Protein AF-A0A1H7Y8V3-F1 (afdb_monomer_lite)

Sequence (305 aa):
MTVMQPPGRGGRRERGMRDKQERIFRAAADSFAERGFERVTTQEIAERADVATGTVFRYAASKAELLLMVYNEELRAALELGEQRARSRQGVVSAVVSMVLPMVEQAERHAENAAVYQRELLFGAPDDKYRAAGLALVARLEQLITERLVAEAARRGLPADRDHALLAAGSVFAATHLVLARAYTGAHQGRDPVADLSAQVRQIVSGYLAVAGARRPGGSSPESQMSPRGRGDRLEAGNADLVIEAVPEVLTVKRGDLREARPAGAAAGDLRDRLVDSPAQRHEGLHPTAPPLPGAAHPEPGMTS

Organism: NCBI:txid46177

Radius of gyration: 31.53 Å; chains: 1; bounding box: 120×74×73 Å

pLDDT: mean 75.87, std 27.26, range [26.81, 98.69]

Structure (mmCIF, N/CA/C/O backbone):
data_AF-A0A1H7Y8V3-F1
#
_entry.id   AF-A0A1H7Y8V3-F1
#
loop_
_atom_site.group_PDB
_atom_site.id
_atom_site.type_symbol
_atom_site.label_atom_id
_atom_site.label_alt_id
_atom_site.label_comp_id
_atom_site.label_asym_id
_atom_site.label_entity_id
_atom_site.label_seq_id
_atom_site.pdbx_PDB_ins_code
_atom_site.Cartn_x
_atom_site.Cartn_y
_atom_site.Cartn_z
_atom_site.occupancy
_atom_site.B_iso_or_equiv
_atom_site.auth_seq_id
_atom_site.auth_comp_id
_atom_site.auth_asym_id
_atom_site.auth_atom_id
_atom_site.pdbx_PDB_model_num
ATOM 1 N N . MET A 1 1 ? 15.590 -39.614 39.084 1.00 39.81 1 MET A N 1
ATOM 2 C CA . MET A 1 1 ? 14.332 -38.845 39.191 1.00 39.81 1 MET A CA 1
ATOM 3 C C . MET A 1 1 ? 14.491 -37.558 38.398 1.00 39.81 1 MET A C 1
ATOM 5 O O . MET A 1 1 ? 15.181 -36.656 38.852 1.00 39.81 1 MET A O 1
ATOM 9 N N . THR A 1 2 ? 13.938 -37.504 37.187 1.00 40.47 2 THR A N 1
ATOM 10 C CA . THR A 1 2 ? 13.952 -36.299 36.344 1.00 40.47 2 THR A CA 1
ATOM 11 C C . THR A 1 2 ? 12.871 -35.352 36.847 1.00 40.47 2 THR A C 1
ATOM 13 O O . THR A 1 2 ? 11.690 -35.687 36.812 1.00 40.47 2 THR A O 1
ATOM 16 N N . VAL A 1 3 ? 13.274 -34.192 37.362 1.00 44.50 3 VAL A N 1
ATOM 17 C CA . VAL A 1 3 ? 12.351 -33.143 37.805 1.00 44.50 3 VAL A CA 1
ATOM 18 C C . VAL A 1 3 ? 11.671 -32.552 36.570 1.00 44.50 3 VAL A C 1
ATOM 20 O O . VAL A 1 3 ? 12.292 -31.849 35.777 1.00 44.50 3 VAL A O 1
ATOM 23 N N . MET A 1 4 ? 10.388 -32.864 36.398 1.00 49.53 4 MET A N 1
ATOM 24 C CA . MET A 1 4 ? 9.524 -32.273 35.382 1.00 49.53 4 MET A CA 1
ATOM 25 C C . MET A 1 4 ? 9.194 -30.841 35.828 1.00 49.53 4 MET A C 1
ATOM 27 O O . MET A 1 4 ? 8.425 -30.640 36.768 1.00 49.53 4 MET A O 1
ATOM 31 N N . GLN A 1 5 ? 9.829 -29.837 35.214 1.00 49.06 5 GLN A N 1
ATOM 32 C CA . GLN A 1 5 ? 9.480 -28.437 35.462 1.00 49.06 5 GLN A CA 1
ATOM 33 C C . GLN A 1 5 ? 8.013 -28.183 35.063 1.00 49.06 5 GLN A C 1
ATOM 35 O O . GLN A 1 5 ? 7.597 -28.600 33.979 1.00 49.06 5 GLN A O 1
ATOM 40 N N . PRO A 1 6 ? 7.216 -27.482 35.890 1.00 51.41 6 PRO A N 1
ATOM 41 C CA . PRO A 1 6 ? 5.855 -27.118 35.523 1.00 51.41 6 PRO A CA 1
ATOM 42 C C . PRO A 1 6 ? 5.872 -26.096 34.371 1.00 51.41 6 PRO A C 1
ATOM 44 O O . PRO A 1 6 ? 6.759 -25.238 34.331 1.00 51.41 6 PRO A O 1
ATOM 47 N N . PRO A 1 7 ? 4.893 -26.128 33.446 1.00 52.69 7 PRO A N 1
ATOM 48 C CA . PRO A 1 7 ? 4.832 -25.184 32.336 1.00 52.69 7 PRO A CA 1
ATOM 49 C C . PRO A 1 7 ? 4.752 -23.750 32.876 1.00 52.69 7 PRO A C 1
ATOM 51 O O . PRO A 1 7 ? 3.798 -23.364 33.558 1.00 52.69 7 PRO A O 1
ATOM 54 N N . GLY A 1 8 ? 5.800 -22.972 32.597 1.00 53.62 8 GLY A N 1
ATOM 55 C CA . GLY A 1 8 ? 6.025 -21.652 33.172 1.00 53.62 8 GLY A CA 1
ATOM 56 C C . GLY A 1 8 ? 4.882 -20.667 32.913 1.00 53.62 8 GLY A C 1
ATOM 57 O O . GLY A 1 8 ? 4.257 -20.641 31.851 1.00 53.62 8 GLY A O 1
ATOM 58 N N . ARG A 1 9 ? 4.645 -19.787 33.893 1.00 58.72 9 ARG A N 1
ATOM 59 C CA . ARG A 1 9 ? 3.658 -18.690 33.856 1.00 58.72 9 ARG A CA 1
ATOM 60 C C . ARG A 1 9 ? 3.793 -17.772 32.621 1.00 58.72 9 ARG A C 1
ATOM 62 O O . ARG A 1 9 ? 2.812 -17.121 32.266 1.00 58.72 9 ARG A O 1
ATOM 69 N N . GLY A 1 10 ? 4.957 -17.757 31.960 1.00 59.97 10 GLY A N 1
ATOM 70 C CA . GLY A 1 10 ? 5.212 -17.043 30.700 1.00 59.97 10 GLY A CA 1
ATOM 71 C C . GLY A 1 10 ? 4.318 -17.513 29.552 1.00 59.97 10 GLY A C 1
ATOM 72 O O . GLY A 1 10 ? 3.597 -16.705 28.975 1.00 59.97 10 GLY A O 1
ATOM 73 N N . GLY A 1 11 ? 4.204 -18.827 29.329 1.00 76.62 11 GLY A N 1
ATOM 74 C CA . GLY A 1 11 ? 3.420 -19.357 28.209 1.00 76.62 11 GLY A CA 1
ATOM 75 C C . GLY A 1 11 ? 1.917 -19.071 28.312 1.00 76.62 11 GLY A C 1
ATOM 76 O O . GLY A 1 11 ? 1.259 -18.851 27.300 1.00 76.62 11 GLY A O 1
ATOM 77 N N . ARG A 1 12 ? 1.339 -19.032 29.524 1.00 75.50 12 ARG A N 1
ATOM 78 C CA . ARG A 1 12 ? -0.088 -18.691 29.706 1.00 75.50 12 ARG A CA 1
ATOM 79 C C . ARG A 1 12 ? -0.350 -17.198 29.479 1.00 75.50 12 ARG A C 1
ATOM 81 O O . ARG A 1 12 ? -1.369 -16.852 28.887 1.00 75.50 12 ARG A O 1
ATOM 88 N N . ARG A 1 13 ? 0.559 -16.329 29.935 1.00 72.81 13 ARG A N 1
ATOM 89 C CA . ARG A 1 13 ? 0.460 -14.874 29.736 1.00 72.81 13 ARG A CA 1
ATOM 90 C C . ARG A 1 13 ? 0.643 -14.495 28.269 1.00 72.81 13 ARG A C 1
ATOM 92 O O . ARG A 1 13 ? -0.168 -13.740 27.753 1.00 72.81 13 ARG A O 1
ATOM 99 N N . GLU A 1 14 ? 1.632 -15.072 27.593 1.00 76.75 14 GLU A N 1
ATOM 100 C CA . GLU A 1 14 ? 1.877 -14.856 26.162 1.00 76.75 14 GLU A CA 1
ATOM 101 C C . GLU A 1 14 ? 0.703 -15.329 25.300 1.00 76.75 14 GLU A C 1
ATOM 103 O O . GLU A 1 14 ? 0.244 -14.587 24.435 1.00 76.75 14 GLU A O 1
ATOM 108 N N . ARG A 1 15 ? 0.148 -16.519 25.579 1.00 78.69 15 ARG A N 1
ATOM 109 C CA . ARG A 1 15 ? -1.063 -17.000 24.892 1.00 78.69 15 ARG A CA 1
ATOM 110 C C . ARG A 1 15 ? -2.249 -16.061 25.101 1.00 78.69 15 ARG A C 1
ATOM 112 O O . ARG A 1 15 ? -2.899 -15.701 24.130 1.00 78.69 15 ARG A O 1
ATOM 119 N N . GLY A 1 16 ? -2.489 -15.611 26.334 1.00 78.44 16 GLY A N 1
ATOM 120 C CA . GLY A 1 16 ? -3.563 -14.656 26.625 1.00 78.44 16 GLY A CA 1
ATOM 121 C C . GLY A 1 16 ? -3.347 -13.269 26.004 1.00 78.44 16 GLY A C 1
ATOM 122 O O . GLY A 1 16 ? -4.313 -12.585 25.683 1.00 78.44 16 GLY A O 1
ATOM 123 N N . MET A 1 17 ? -2.096 -12.836 25.819 1.00 79.06 17 MET A N 1
ATOM 124 C CA . MET A 1 17 ? -1.784 -11.594 25.105 1.00 79.06 17 MET A CA 1
ATOM 125 C C . MET A 1 17 ? -2.035 -11.714 23.602 1.00 79.06 17 MET A C 1
ATOM 127 O O . MET A 1 17 ? -2.593 -10.778 23.031 1.00 79.06 17 MET A O 1
ATOM 131 N N . ARG A 1 18 ? -1.649 -12.844 22.993 1.00 84.75 18 ARG A N 1
ATOM 132 C CA . ARG A 1 18 ? -1.884 -13.139 21.571 1.00 84.75 18 ARG A CA 1
ATOM 133 C C . ARG A 1 18 ? -3.369 -13.271 21.257 1.00 84.75 18 ARG A C 1
ATOM 135 O O . ARG A 1 18 ? -3.830 -12.676 20.296 1.00 84.75 18 ARG A O 1
ATOM 142 N N . ASP A 1 19 ? -4.116 -13.969 22.107 1.00 91.94 19 ASP A N 1
ATOM 143 C CA . ASP A 1 19 ? -5.568 -14.114 21.966 1.00 91.94 19 ASP A CA 1
ATOM 144 C C . ASP A 1 19 ? -6.277 -12.749 21.975 1.00 91.94 19 ASP A C 1
ATOM 146 O O . ASP A 1 19 ? -7.023 -12.415 21.061 1.00 91.94 19 ASP A O 1
ATOM 150 N N . LYS A 1 20 ? -5.949 -11.880 22.941 1.00 92.44 20 LYS A N 1
ATOM 151 C CA . LYS A 1 20 ? -6.499 -10.514 22.981 1.00 92.44 20 LYS A CA 1
ATOM 152 C C . LYS A 1 20 ? -6.118 -9.687 21.757 1.00 92.44 20 LYS A C 1
ATOM 154 O O . LYS A 1 20 ? -6.960 -8.949 21.258 1.00 92.44 20 LYS A O 1
ATOM 159 N N . GLN A 1 21 ? -4.872 -9.792 21.297 1.00 94.00 21 GLN A N 1
ATOM 160 C CA . GLN A 1 21 ? -4.418 -9.091 20.098 1.00 94.00 21 GLN A CA 1
ATOM 161 C C . GLN A 1 21 ? -5.226 -9.521 18.870 1.00 94.00 21 GLN A C 1
ATOM 163 O O . GLN A 1 21 ? -5.695 -8.663 18.133 1.00 94.00 21 GLN A O 1
ATOM 168 N N . GLU A 1 22 ? -5.440 -10.826 18.699 1.00 95.94 22 GLU A N 1
ATOM 169 C CA . GLU A 1 22 ? -6.231 -11.397 17.607 1.00 95.94 22 GLU A CA 1
ATOM 170 C C . GLU A 1 22 ? -7.692 -10.927 17.656 1.00 95.94 22 GLU A C 1
ATOM 172 O O . GLU A 1 22 ? -8.243 -10.504 16.641 1.00 95.94 22 GLU A O 1
ATOM 177 N N . ARG A 1 23 ? -8.327 -10.935 18.838 1.00 97.62 23 ARG A N 1
ATOM 178 C CA . ARG A 1 23 ? -9.708 -10.440 18.989 1.00 97.62 23 ARG A CA 1
ATOM 179 C C . ARG A 1 23 ? -9.826 -8.953 18.652 1.00 97.62 23 ARG A C 1
ATOM 181 O O . ARG A 1 23 ? -10.762 -8.568 17.959 1.00 97.62 23 ARG A O 1
ATOM 188 N N . ILE A 1 24 ? -8.879 -8.127 19.110 1.00 98.31 24 ILE A N 1
ATOM 189 C CA . ILE A 1 24 ? -8.843 -6.689 18.790 1.00 98.31 24 ILE A CA 1
ATOM 190 C C . ILE A 1 24 ? -8.624 -6.479 17.291 1.00 98.31 24 ILE A C 1
ATOM 192 O O . ILE A 1 24 ? -9.309 -5.654 16.695 1.00 98.31 24 ILE A O 1
ATOM 196 N N . PHE A 1 25 ? -7.710 -7.238 16.681 1.00 98.25 25 PHE A N 1
ATOM 197 C CA . PHE A 1 25 ? -7.458 -7.193 15.245 1.00 98.25 25 PHE A CA 1
ATOM 198 C C . PHE A 1 25 ? -8.728 -7.491 14.445 1.00 98.25 25 PHE A C 1
ATOM 200 O O . PHE A 1 25 ? -9.124 -6.674 13.621 1.00 98.25 25 PHE A O 1
ATOM 207 N N . ARG A 1 26 ? -9.409 -8.608 14.734 1.00 98.31 26 ARG A N 1
ATOM 208 C CA . ARG A 1 26 ? -10.645 -8.994 14.034 1.00 98.31 26 ARG A CA 1
ATOM 209 C C . ARG A 1 26 ? -11.756 -7.967 14.226 1.00 98.31 26 ARG A C 1
ATOM 211 O O . ARG A 1 26 ? -12.370 -7.547 13.257 1.00 98.31 26 ARG A O 1
ATOM 218 N N . ALA A 1 27 ? -11.969 -7.506 15.459 1.00 98.50 27 ALA A N 1
ATOM 219 C CA . ALA A 1 27 ? -12.981 -6.494 15.746 1.00 98.50 27 ALA A CA 1
ATOM 220 C C . ALA A 1 27 ? -12.719 -5.174 15.005 1.00 98.50 27 ALA A C 1
ATOM 222 O O . ALA A 1 27 ? -13.663 -4.555 14.512 1.00 98.50 27 ALA A O 1
ATOM 223 N N . ALA A 1 28 ? -11.455 -4.744 14.921 1.00 98.44 28 ALA A N 1
ATOM 224 C CA . ALA A 1 28 ? -11.060 -3.563 14.164 1.00 98.44 28 ALA A CA 1
ATOM 225 C C . ALA A 1 28 ? -11.252 -3.775 12.656 1.00 98.44 28 ALA A C 1
ATOM 227 O O . ALA A 1 28 ? -11.864 -2.927 12.011 1.00 98.44 28 ALA A O 1
ATOM 228 N N . ALA A 1 29 ? -10.790 -4.909 12.120 1.00 98.00 29 ALA A N 1
ATOM 229 C CA . ALA A 1 29 ? -10.904 -5.251 10.705 1.00 98.00 29 ALA A CA 1
ATOM 230 C C . ALA A 1 29 ? -12.361 -5.253 10.239 1.00 98.00 29 ALA A C 1
ATOM 232 O O . ALA A 1 29 ? -12.708 -4.520 9.314 1.00 98.00 29 ALA A O 1
ATOM 233 N N . ASP A 1 30 ? -13.228 -5.977 10.948 1.00 98.00 30 ASP A N 1
ATOM 234 C CA . ASP A 1 30 ? -14.653 -6.015 10.636 1.00 98.00 30 ASP A CA 1
ATOM 235 C C . ASP A 1 30 ? -15.281 -4.618 10.725 1.00 98.00 30 ASP A C 1
ATOM 237 O O . ASP A 1 30 ? -16.011 -4.195 9.833 1.00 98.00 30 ASP A O 1
ATOM 241 N N . SER A 1 31 ? -14.977 -3.868 11.791 1.00 98.25 31 SER A N 1
ATOM 242 C CA . SER A 1 31 ? -15.571 -2.545 12.000 1.00 98.25 31 SER A CA 1
ATOM 243 C C . SER A 1 31 ? -15.191 -1.571 10.884 1.00 98.25 31 SER A C 1
ATOM 245 O O . SER A 1 31 ? -16.060 -0.853 10.388 1.00 98.25 31 SER A O 1
ATOM 247 N N . PHE A 1 32 ? -13.919 -1.547 10.475 1.00 98.12 32 PHE A N 1
ATOM 248 C CA . PHE A 1 32 ? -13.454 -0.684 9.389 1.00 98.12 32 PHE A CA 1
ATOM 249 C C . PHE A 1 32 ? -13.989 -1.123 8.026 1.00 98.12 32 PHE A C 1
ATOM 251 O O . PHE A 1 32 ? -14.335 -0.257 7.221 1.00 98.12 32 PHE A O 1
ATOM 258 N N . ALA A 1 33 ? -14.099 -2.427 7.769 1.00 95.94 33 ALA A N 1
ATOM 259 C CA . ALA A 1 33 ? -14.667 -2.944 6.528 1.00 95.94 33 ALA A CA 1
ATOM 260 C C . ALA A 1 33 ? -16.170 -2.632 6.405 1.00 95.94 33 ALA A C 1
ATOM 262 O O . ALA A 1 33 ? -16.633 -2.229 5.339 1.00 95.94 33 ALA A O 1
ATOM 263 N N . GLU A 1 34 ? -16.929 -2.771 7.498 1.00 95.94 34 GLU A N 1
ATOM 264 C CA . GLU A 1 34 ? -18.379 -2.543 7.530 1.00 95.94 34 GLU A CA 1
ATOM 265 C C . GLU A 1 34 ? -18.744 -1.051 7.523 1.00 95.94 34 GLU A C 1
ATOM 267 O O . GLU A 1 34 ? -19.715 -0.638 6.885 1.00 95.94 34 GLU A O 1
ATOM 272 N N . ARG A 1 35 ? -18.008 -0.227 8.282 1.00 96.19 35 ARG A N 1
ATOM 273 C CA . ARG A 1 35 ? -18.434 1.142 8.613 1.00 96.19 35 ARG A CA 1
ATOM 274 C C . ARG A 1 35 ? -17.447 2.234 8.209 1.00 96.19 35 ARG A C 1
ATOM 276 O O . ARG A 1 35 ? -17.822 3.395 8.329 1.00 96.19 35 ARG A O 1
ATOM 283 N N . GLY A 1 36 ? -16.267 1.906 7.690 1.00 95.50 36 GLY A N 1
ATOM 284 C CA . GLY A 1 36 ? -15.242 2.899 7.362 1.00 95.50 36 GLY A CA 1
ATOM 285 C C . GLY A 1 36 ? -14.579 3.508 8.602 1.00 95.50 36 GLY A C 1
ATOM 286 O O . GLY A 1 36 ? -15.044 3.351 9.733 1.00 95.50 36 GLY A O 1
ATOM 287 N N . PHE A 1 37 ? -13.458 4.190 8.399 1.00 97.31 37 PHE A N 1
ATOM 288 C CA . PHE A 1 37 ? -12.651 4.769 9.465 1.00 97.31 37 PHE A CA 1
ATOM 289 C C . PHE A 1 37 ? -13.405 5.813 10.291 1.00 97.31 37 PHE A C 1
ATOM 291 O O . PHE A 1 37 ? -13.338 5.773 11.520 1.00 97.31 37 PHE A O 1
ATOM 298 N N . GLU A 1 38 ? -14.126 6.737 9.658 1.00 96.50 38 GLU A N 1
ATOM 299 C CA . GLU A 1 38 ? -14.751 7.890 10.312 1.00 96.50 38 GLU A CA 1
ATOM 300 C C . GLU A 1 38 ? -15.813 7.472 11.332 1.00 96.50 38 GLU A C 1
ATOM 302 O O . GLU A 1 38 ? -15.832 7.979 12.455 1.00 96.50 38 GLU A O 1
ATOM 307 N N . ARG A 1 39 ? -16.651 6.488 10.983 1.00 97.25 39 ARG A N 1
ATOM 308 C CA . ARG A 1 39 ? -17.805 6.076 11.802 1.00 97.25 39 ARG A CA 1
ATOM 309 C C . ARG A 1 39 ? -17.465 5.107 12.933 1.00 97.25 39 ARG A C 1
ATOM 311 O O . ARG A 1 39 ? -18.335 4.818 13.747 1.00 97.25 39 ARG A O 1
ATOM 318 N N . VAL A 1 40 ? -16.242 4.586 12.978 1.00 97.31 40 VAL A N 1
ATOM 319 C CA . VAL A 1 40 ? -15.809 3.620 13.994 1.00 97.31 40 VAL A CA 1
ATOM 320 C C . VAL A 1 40 ? -15.117 4.334 15.151 1.00 97.31 40 VAL A C 1
ATOM 322 O O . VAL A 1 40 ? -14.325 5.260 14.949 1.00 97.31 40 VAL A O 1
ATOM 325 N N . THR A 1 41 ? -15.368 3.877 16.379 1.00 97.50 41 THR A N 1
ATOM 326 C CA . THR A 1 41 ? -14.655 4.337 17.581 1.00 97.50 41 THR A CA 1
ATOM 327 C C . THR A 1 41 ? -13.816 3.224 18.216 1.00 97.50 41 THR A C 1
ATOM 329 O O . THR A 1 41 ? -14.091 2.035 18.059 1.00 97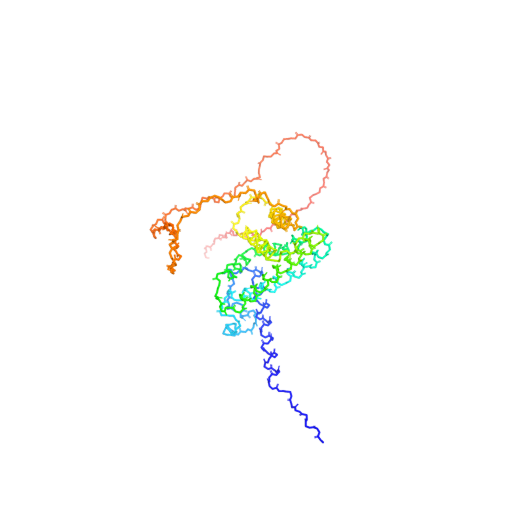.50 41 THR A O 1
ATOM 332 N N . THR A 1 42 ? -12.785 3.594 18.982 1.00 97.44 42 THR A N 1
ATOM 333 C CA . THR A 1 42 ? -11.971 2.620 19.734 1.00 97.44 42 THR A CA 1
ATOM 334 C C . T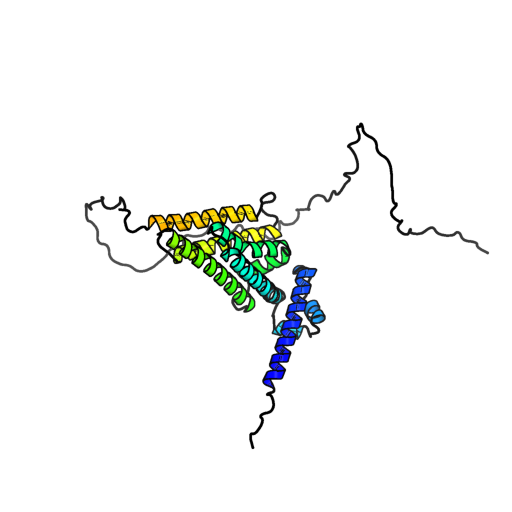HR A 1 42 ? -12.767 1.914 20.834 1.00 97.44 42 THR A C 1
ATOM 336 O O . THR A 1 42 ? -12.442 0.780 21.179 1.00 97.44 42 THR A O 1
ATOM 339 N N . GLN A 1 43 ? -13.814 2.556 21.363 1.00 97.50 43 GLN A N 1
ATOM 340 C CA . GLN A 1 43 ? -14.725 1.959 22.337 1.00 97.50 43 GLN A CA 1
ATOM 341 C C . GLN A 1 43 ? -15.555 0.834 21.711 1.00 97.50 43 GLN A C 1
ATOM 343 O O . GLN A 1 43 ? -15.565 -0.267 22.249 1.00 97.50 43 GLN A O 1
ATOM 348 N N . GLU A 1 44 ? -16.177 1.068 20.554 1.00 97.44 44 GLU A N 1
ATOM 349 C CA . GLU A 1 44 ? -16.944 0.030 19.848 1.00 97.44 44 GLU A CA 1
ATOM 350 C C . GLU A 1 44 ? -16.062 -1.167 19.467 1.00 97.44 44 GLU A C 1
ATOM 352 O O . GLU A 1 44 ? -16.485 -2.316 19.579 1.00 97.44 44 GLU A O 1
ATOM 357 N N . ILE A 1 45 ? -14.813 -0.914 19.053 1.00 98.19 45 ILE A N 1
ATOM 358 C CA . ILE A 1 45 ? -13.842 -1.985 18.785 1.00 98.19 45 ILE A CA 1
ATOM 359 C C . ILE A 1 45 ? -13.553 -2.777 20.066 1.00 98.19 45 ILE A C 1
ATOM 361 O O . ILE A 1 45 ? -13.485 -4.003 20.019 1.00 98.19 45 ILE A O 1
ATOM 365 N N . ALA A 1 46 ? -13.385 -2.103 21.208 1.00 97.94 46 ALA A N 1
ATOM 366 C CA . ALA A 1 46 ? -13.150 -2.760 22.491 1.00 97.94 46 ALA A CA 1
ATOM 367 C C . ALA A 1 46 ? -14.336 -3.645 22.904 1.00 97.94 46 ALA A C 1
ATOM 369 O O . ALA A 1 46 ? -14.132 -4.801 23.273 1.00 97.94 46 ALA A O 1
ATOM 370 N N . GLU A 1 47 ? -15.557 -3.121 22.775 1.00 98.06 47 GLU A N 1
ATOM 371 C CA . GLU A 1 47 ? -16.807 -3.835 23.047 1.00 98.06 47 GLU A CA 1
ATOM 372 C C . GLU A 1 47 ? -16.948 -5.065 22.141 1.00 98.06 47 GLU A C 1
ATOM 374 O O . GLU A 1 47 ? -17.137 -6.175 22.638 1.00 98.06 47 GLU A O 1
ATOM 379 N N . ARG A 1 48 ? -16.749 -4.911 20.824 1.00 98.12 48 ARG A N 1
ATOM 380 C CA . ARG A 1 48 ? -16.797 -6.023 19.856 1.00 98.12 48 ARG A CA 1
ATOM 381 C C . ARG A 1 48 ? -15.699 -7.063 20.097 1.00 98.12 48 ARG A C 1
ATOM 383 O O . ARG A 1 48 ? -15.919 -8.251 19.884 1.00 98.12 48 ARG A O 1
ATOM 390 N N . ALA A 1 49 ? -14.526 -6.635 20.558 1.00 97.81 49 ALA A N 1
ATOM 391 C CA . ALA A 1 49 ? -13.423 -7.517 20.931 1.00 97.81 49 ALA A CA 1
ATOM 392 C C . ALA A 1 49 ? -13.563 -8.117 22.340 1.00 97.81 49 ALA A C 1
ATOM 394 O O . ALA A 1 49 ? -12.651 -8.837 22.758 1.00 97.81 49 ALA A O 1
ATOM 395 N N . ASP A 1 50 ? -14.636 -7.813 23.082 1.00 97.25 50 ASP A N 1
ATOM 396 C CA . ASP A 1 50 ? -14.870 -8.258 24.463 1.00 97.25 50 ASP A CA 1
ATOM 397 C C . ASP A 1 50 ? -13.699 -7.900 25.412 1.00 97.25 50 ASP A C 1
ATOM 399 O O . ASP A 1 50 ? -13.226 -8.692 26.232 1.00 97.25 50 ASP A O 1
ATOM 403 N N . VAL A 1 51 ? -13.125 -6.704 25.255 1.00 97.06 51 VAL A N 1
ATOM 404 C CA . VAL A 1 51 ? -12.044 -6.185 26.110 1.00 97.06 51 VAL A CA 1
ATOM 405 C C . VAL A 1 51 ? -12.398 -4.815 26.677 1.00 97.06 51 VAL A C 1
ATOM 407 O O . VAL A 1 51 ? -13.144 -4.045 26.088 1.00 97.06 51 VAL A O 1
ATOM 410 N N . ALA A 1 52 ? -11.782 -4.448 27.800 1.00 96.69 52 ALA A N 1
ATOM 411 C CA . ALA A 1 52 ? -11.834 -3.065 28.269 1.00 96.69 52 ALA A CA 1
ATOM 412 C C . ALA A 1 52 ? -11.137 -2.122 27.269 1.00 96.69 52 ALA A C 1
ATOM 414 O O . ALA A 1 52 ? -10.072 -2.464 26.750 1.00 96.69 52 ALA A O 1
ATOM 415 N N . THR A 1 53 ? -11.636 -0.898 27.085 1.00 94.75 53 THR A N 1
ATOM 416 C CA . THR A 1 53 ? -11.036 0.104 26.179 1.00 94.75 53 THR A CA 1
ATOM 417 C C . THR A 1 53 ? -9.559 0.375 26.488 1.00 94.75 53 THR A C 1
ATOM 419 O O . THR A 1 53 ? -8.728 0.419 25.585 1.00 94.75 53 THR A O 1
ATOM 422 N N . GLY A 1 54 ? -9.179 0.428 27.772 1.00 95.12 54 GLY A N 1
ATOM 423 C CA . GLY A 1 54 ? -7.772 0.548 28.188 1.00 95.12 54 GLY A CA 1
ATOM 424 C C . GLY A 1 54 ? -6.879 -0.616 27.731 1.00 95.12 54 GLY A C 1
ATOM 425 O O . GLY A 1 54 ? -5.672 -0.456 27.577 1.00 95.12 54 GLY A O 1
ATOM 426 N N . THR A 1 55 ? -7.458 -1.793 27.470 1.00 95.06 55 THR A N 1
ATOM 427 C CA . THR A 1 55 ? -6.727 -2.918 26.875 1.00 95.06 55 THR A CA 1
ATOM 428 C C . THR A 1 55 ? -6.406 -2.660 25.409 1.00 95.06 55 THR A C 1
ATOM 430 O O . THR A 1 55 ? -5.304 -3.014 25.004 1.00 95.06 55 THR A O 1
ATOM 433 N N . VAL A 1 56 ? -7.298 -2.025 24.641 1.00 96.44 56 VAL A N 1
ATOM 434 C CA . VAL A 1 56 ? -7.042 -1.648 23.237 1.00 96.44 56 VAL A CA 1
ATOM 435 C C . VAL A 1 56 ? -5.866 -0.679 23.147 1.00 96.44 56 VAL A C 1
ATOM 437 O O . VAL A 1 56 ? -4.935 -0.930 22.385 1.00 96.44 56 VAL A O 1
ATOM 440 N N . PHE A 1 57 ? -5.838 0.333 24.022 1.00 95.38 57 PHE A N 1
ATOM 441 C CA . PHE A 1 57 ? -4.758 1.326 24.081 1.00 95.38 57 PHE A CA 1
ATOM 442 C C . PHE A 1 57 ? -3.371 0.748 24.404 1.00 95.38 57 PHE A C 1
ATOM 444 O O . PHE A 1 57 ? -2.358 1.382 24.128 1.00 95.38 57 PHE A O 1
ATOM 451 N N . ARG A 1 58 ? -3.292 -0.477 24.941 1.00 93.25 58 ARG A N 1
ATOM 452 C CA . ARG A 1 58 ? -2.014 -1.189 25.113 1.00 93.25 58 ARG A CA 1
ATOM 453 C C . ARG A 1 58 ? -1.452 -1.726 23.790 1.00 93.25 58 ARG A C 1
ATOM 455 O O . ARG A 1 58 ? -0.253 -1.976 23.698 1.00 93.25 58 ARG A O 1
ATOM 462 N N . TYR A 1 59 ? -2.306 -1.971 22.798 1.00 93.62 59 TYR A N 1
ATOM 463 C CA . TYR A 1 59 ? -1.898 -2.502 21.496 1.00 93.62 59 TYR A CA 1
ATOM 464 C C . TYR A 1 59 ? -1.709 -1.396 20.465 1.00 93.62 59 TYR A C 1
ATOM 466 O O . TYR A 1 59 ? -0.714 -1.448 19.744 1.00 93.62 59 TYR A O 1
ATOM 474 N N . ALA A 1 60 ? -2.616 -0.419 20.451 1.00 94.25 60 ALA A N 1
ATOM 475 C CA . ALA A 1 60 ? -2.623 0.721 19.546 1.00 94.25 60 ALA A CA 1
ATOM 476 C C . ALA A 1 60 ? -3.070 1.976 20.307 1.00 94.25 60 ALA A C 1
ATOM 478 O O . ALA A 1 60 ? -4.159 1.986 20.883 1.00 94.25 60 ALA A O 1
ATOM 479 N N . ALA A 1 61 ? -2.253 3.028 20.319 1.00 93.56 61 ALA A N 1
ATOM 480 C CA . ALA A 1 61 ? -2.535 4.250 21.072 1.00 93.56 61 ALA A CA 1
ATOM 481 C C . ALA A 1 61 ? -3.639 5.108 20.431 1.00 93.56 61 ALA A C 1
ATOM 483 O O . ALA A 1 61 ? -4.208 5.985 21.082 1.00 93.56 61 ALA A O 1
ATOM 484 N N . SER A 1 62 ? -3.984 4.842 19.169 1.00 95.25 62 SER A N 1
ATOM 485 C CA . SER A 1 62 ? -4.987 5.594 18.421 1.00 95.25 62 SER A CA 1
ATOM 486 C C . SER A 1 62 ? -5.829 4.703 17.501 1.00 95.25 62 SER A C 1
ATOM 488 O O . SER A 1 62 ? -5.472 3.568 17.180 1.00 95.25 62 SER A O 1
ATOM 490 N N . LYS A 1 63 ? -6.960 5.244 17.024 1.00 96.94 63 LYS A N 1
ATOM 491 C CA . LYS A 1 63 ? -7.761 4.615 15.959 1.00 96.94 63 LYS A CA 1
ATOM 492 C C . LYS A 1 63 ? -6.952 4.455 14.663 1.00 96.94 63 LYS A C 1
ATOM 494 O O . LYS A 1 63 ? -7.124 3.464 13.962 1.00 96.94 63 LYS A O 1
ATOM 499 N N . ALA A 1 64 ? -6.061 5.406 14.370 1.00 97.31 64 ALA A N 1
ATOM 500 C CA . ALA A 1 64 ? -5.157 5.360 13.222 1.00 97.31 64 ALA A CA 1
ATOM 501 C C . ALA A 1 64 ? -4.163 4.192 13.317 1.00 97.31 64 ALA A C 1
ATOM 503 O O . ALA A 1 64 ? -3.988 3.465 12.345 1.00 97.31 64 ALA A O 1
ATOM 504 N N . GLU A 1 65 ? -3.599 3.933 14.498 1.00 97.50 65 GLU A N 1
ATOM 505 C CA . GLU A 1 65 ? -2.737 2.767 14.731 1.00 97.50 65 GLU A CA 1
ATOM 506 C C . GLU A 1 65 ? -3.484 1.437 14.562 1.00 97.50 65 GLU A C 1
ATOM 508 O O . GLU A 1 65 ? -2.933 0.486 14.009 1.00 97.50 65 GLU A O 1
ATOM 513 N N . LEU A 1 66 ? -4.753 1.360 14.989 1.00 98.00 66 LEU A N 1
ATOM 514 C CA . LEU A 1 66 ? -5.596 0.186 14.721 1.00 98.00 66 LEU A CA 1
ATOM 515 C C . LEU A 1 66 ? -5.826 -0.009 13.223 1.00 98.00 66 LEU A C 1
ATOM 517 O O . LEU A 1 66 ? -5.780 -1.142 12.748 1.00 98.00 66 LEU A O 1
ATOM 521 N N . LEU A 1 67 ? -6.052 1.079 12.482 1.00 98.12 67 LEU A N 1
ATOM 522 C CA . LEU A 1 67 ? -6.195 1.011 11.033 1.00 98.12 67 LEU A CA 1
ATOM 523 C C . LEU A 1 67 ? -4.896 0.526 10.382 1.00 98.12 67 LEU A C 1
ATOM 525 O O . LEU A 1 67 ? -4.947 -0.414 9.600 1.00 98.12 67 LEU A O 1
ATOM 529 N N . LEU A 1 68 ? -3.738 1.09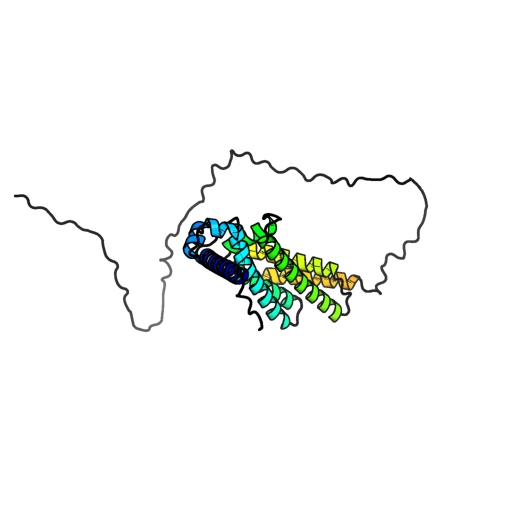8 10.733 1.00 98.38 68 LEU A N 1
ATOM 530 C CA . LEU A 1 68 ? -2.434 0.653 10.227 1.00 98.38 68 LEU A CA 1
ATOM 531 C C . LEU A 1 68 ? -2.197 -0.833 10.525 1.00 98.38 68 LEU A C 1
ATOM 533 O O . LEU A 1 68 ? -1.764 -1.573 9.646 1.00 98.38 68 LEU A O 1
ATOM 537 N N . MET A 1 69 ? -2.514 -1.284 11.743 1.00 97.69 69 MET A N 1
ATOM 538 C CA . MET A 1 69 ? -2.406 -2.691 12.131 1.00 97.69 69 MET A CA 1
ATOM 539 C C . MET A 1 69 ? -3.208 -3.610 11.200 1.00 97.69 69 MET A C 1
ATOM 541 O O . MET A 1 69 ? -2.674 -4.626 10.762 1.00 97.69 69 MET A O 1
ATOM 545 N N . VAL A 1 70 ? -4.458 -3.256 10.894 1.00 97.56 70 VAL A N 1
ATOM 546 C CA . VAL A 1 70 ? -5.341 -4.034 10.010 1.00 97.56 70 VAL A CA 1
ATOM 547 C C . VAL A 1 70 ? -4.879 -3.957 8.555 1.00 97.56 70 VAL A C 1
ATOM 549 O O . VAL A 1 70 ? -4.610 -4.983 7.933 1.00 97.56 70 VAL A O 1
ATOM 552 N N . TYR A 1 71 ? -4.721 -2.746 8.022 1.00 96.75 71 TYR A N 1
ATOM 553 C CA . TYR A 1 71 ? -4.400 -2.528 6.612 1.00 96.75 71 TYR A CA 1
ATOM 554 C C . TYR A 1 71 ? -3.020 -3.068 6.224 1.00 96.75 71 TYR A C 1
ATOM 556 O O . TYR A 1 71 ? -2.796 -3.409 5.067 1.00 96.75 71 TYR A O 1
ATOM 564 N N . ASN A 1 72 ? -2.080 -3.180 7.169 1.00 98.00 72 ASN A N 1
ATOM 565 C CA . ASN A 1 72 ? -0.794 -3.824 6.909 1.00 98.00 72 ASN A CA 1
ATOM 566 C C . ASN A 1 72 ? -0.941 -5.312 6.555 1.00 98.00 72 ASN A C 1
ATOM 568 O O . ASN A 1 72 ? -0.167 -5.810 5.738 1.00 98.00 72 ASN A O 1
ATOM 572 N N . GLU A 1 73 ? -1.909 -6.025 7.138 1.00 97.12 73 GLU A N 1
ATOM 573 C CA . GLU A 1 73 ? -2.188 -7.415 6.753 1.00 97.12 73 GLU A CA 1
ATOM 574 C C . GLU A 1 73 ? -2.789 -7.483 5.345 1.00 97.12 73 GLU A C 1
ATOM 576 O O . GLU A 1 73 ? -2.368 -8.304 4.529 1.00 97.12 73 GLU A O 1
ATOM 581 N N . GLU A 1 74 ? -3.699 -6.565 5.016 1.00 95.00 74 GLU A N 1
ATOM 582 C CA . GLU A 1 74 ? -4.277 -6.462 3.672 1.00 95.00 74 GLU A CA 1
ATOM 583 C C . GLU A 1 74 ? -3.217 -6.117 2.618 1.00 95.00 74 GLU A C 1
ATOM 585 O O . GLU A 1 74 ? -3.154 -6.748 1.560 1.00 95.00 74 GLU A O 1
ATOM 590 N N . LEU A 1 75 ? -2.333 -5.164 2.923 1.00 95.44 75 LEU A N 1
ATOM 591 C CA . LEU A 1 75 ? -1.218 -4.783 2.062 1.00 95.44 75 LEU A CA 1
ATOM 592 C C . LEU A 1 75 ? -0.241 -5.947 1.867 1.00 95.44 75 LEU A C 1
ATOM 594 O O . LEU A 1 75 ? 0.222 -6.180 0.749 1.00 95.44 75 LEU A O 1
ATOM 598 N N . ARG A 1 76 ? 0.057 -6.707 2.928 1.00 97.75 76 ARG A N 1
ATOM 599 C CA . ARG A 1 76 ? 0.904 -7.901 2.834 1.00 97.75 76 ARG A CA 1
ATOM 600 C C . ARG A 1 76 ? 0.289 -8.939 1.898 1.00 97.75 76 ARG A C 1
ATOM 602 O O . ARG A 1 76 ? 0.980 -9.408 0.994 1.00 97.75 76 ARG A O 1
ATOM 609 N N . ALA A 1 77 ? -0.999 -9.236 2.059 1.00 97.31 77 ALA A N 1
ATOM 610 C CA . ALA A 1 77 ? -1.714 -10.168 1.191 1.00 97.31 77 ALA A CA 1
ATOM 611 C C . ALA A 1 77 ? -1.756 -9.682 -0.270 1.00 97.31 77 ALA A C 1
ATOM 613 O O . ALA A 1 77 ? -1.539 -10.466 -1.197 1.00 97.31 77 ALA A O 1
ATOM 614 N N . ALA A 1 78 ? -1.981 -8.382 -0.492 1.00 96.56 78 ALA A N 1
ATOM 615 C CA . ALA A 1 78 ? -1.962 -7.774 -1.820 1.00 96.56 78 ALA A CA 1
ATOM 616 C C . ALA A 1 78 ? -0.583 -7.899 -2.491 1.00 96.56 78 ALA A C 1
ATOM 618 O O . ALA A 1 78 ? -0.500 -8.275 -3.662 1.00 96.56 78 ALA A O 1
ATOM 619 N N . LEU A 1 79 ? 0.495 -7.647 -1.744 1.00 97.44 79 LEU A N 1
ATOM 620 C CA . LEU A 1 79 ? 1.869 -7.778 -2.224 1.00 97.44 79 LEU A CA 1
ATOM 621 C C . LEU A 1 79 ? 2.196 -9.236 -2.578 1.00 97.44 79 LEU A C 1
ATOM 623 O O . LEU A 1 79 ? 2.716 -9.500 -3.660 1.00 97.44 79 LEU A O 1
ATOM 627 N N . GLU A 1 80 ? 1.848 -10.194 -1.716 1.00 97.94 80 GLU A N 1
ATOM 628 C CA . GLU A 1 80 ? 2.057 -11.625 -1.976 1.00 97.94 80 GLU A CA 1
ATOM 629 C C . GLU A 1 80 ? 1.301 -12.104 -3.219 1.00 97.94 80 GLU A C 1
ATOM 631 O O . GLU A 1 80 ? 1.869 -12.801 -4.066 1.00 97.94 80 GLU A O 1
ATOM 636 N N . LEU A 1 81 ? 0.039 -11.696 -3.371 1.00 98.00 81 LEU A N 1
ATOM 637 C CA . LEU A 1 81 ? -0.756 -11.996 -4.558 1.00 98.00 81 LEU A CA 1
ATOM 638 C C . LEU A 1 81 ? -0.137 -11.375 -5.817 1.00 98.00 81 LEU A C 1
ATOM 640 O O . LEU A 1 81 ? -0.064 -12.028 -6.861 1.00 98.00 81 LEU A O 1
ATOM 644 N N . GLY A 1 82 ? 0.325 -10.128 -5.729 1.00 97.88 82 GLY A N 1
ATOM 645 C CA . GLY A 1 82 ? 0.960 -9.423 -6.837 1.00 97.88 82 GLY A CA 1
ATOM 646 C C . GLY A 1 82 ? 2.264 -10.086 -7.275 1.00 97.88 82 GLY A C 1
ATOM 647 O O . GLY A 1 82 ? 2.484 -10.308 -8.468 1.00 97.88 82 GLY A O 1
ATOM 648 N N . GLU A 1 83 ? 3.093 -10.488 -6.312 1.00 97.31 83 GLU A N 1
ATOM 649 C CA . GLU A 1 83 ? 4.321 -11.244 -6.547 1.00 97.31 83 GLU A CA 1
ATOM 650 C C . GLU A 1 83 ? 4.023 -12.569 -7.266 1.00 97.31 83 GLU A C 1
ATOM 652 O O . GLU A 1 83 ? 4.635 -12.879 -8.292 1.00 97.31 83 GLU A O 1
ATOM 657 N N . GLN A 1 84 ? 3.033 -13.328 -6.786 1.00 97.69 84 GLN A N 1
ATOM 658 C CA . GLN A 1 84 ? 2.603 -14.577 -7.418 1.00 97.69 84 GLN A CA 1
ATOM 659 C C . GLN A 1 84 ? 2.120 -14.356 -8.858 1.00 97.69 84 GLN A C 1
ATOM 661 O O . GLN A 1 84 ? 2.581 -15.045 -9.773 1.00 97.69 84 GLN A O 1
ATOM 666 N N . ARG A 1 85 ? 1.244 -13.365 -9.087 1.00 97.06 85 ARG A N 1
ATOM 667 C CA . ARG A 1 85 ? 0.740 -13.012 -10.426 1.00 97.06 85 ARG A CA 1
ATOM 668 C C . ARG A 1 85 ? 1.893 -12.638 -11.363 1.00 97.06 85 ARG A C 1
ATOM 670 O O . ARG A 1 85 ? 1.923 -13.090 -12.510 1.00 97.06 85 ARG A O 1
ATOM 677 N N . ALA A 1 86 ? 2.864 -11.866 -10.879 1.00 97.38 86 ALA A N 1
ATOM 678 C CA . ALA A 1 86 ? 3.986 -11.375 -11.670 1.00 97.38 86 ALA A CA 1
ATOM 679 C C . ALA A 1 86 ? 4.941 -12.478 -12.159 1.00 97.38 86 ALA A C 1
ATOM 681 O O . ALA A 1 86 ? 5.472 -12.355 -13.265 1.00 97.38 86 ALA A O 1
ATOM 682 N N . ARG A 1 87 ? 5.122 -13.575 -11.405 1.00 94.19 87 ARG A N 1
ATOM 683 C CA . ARG A 1 87 ? 5.995 -14.707 -11.798 1.00 94.19 87 ARG A CA 1
ATOM 684 C C . ARG A 1 87 ? 5.607 -15.329 -13.141 1.00 94.19 87 ARG A C 1
ATOM 686 O O . ARG A 1 87 ? 6.475 -15.758 -13.893 1.00 94.19 87 ARG A O 1
ATOM 693 N N . SER A 1 88 ? 4.314 -15.340 -13.461 1.00 92.12 88 SER A N 1
ATOM 694 C CA . SER A 1 88 ? 3.787 -15.900 -14.715 1.00 92.12 88 SER A CA 1
ATOM 695 C C . SER A 1 88 ? 3.914 -14.964 -15.928 1.00 92.12 88 SER A C 1
ATOM 697 O O . SER A 1 88 ? 3.634 -15.360 -17.060 1.00 92.12 88 SER A O 1
ATOM 699 N N . ARG A 1 89 ? 4.317 -13.703 -15.724 1.00 95.69 89 ARG A N 1
ATOM 700 C CA . ARG A 1 89 ? 4.329 -12.680 -16.777 1.00 95.69 89 ARG A CA 1
ATOM 701 C C . ARG A 1 89 ? 5.670 -12.639 -17.498 1.00 95.69 89 ARG A C 1
ATOM 703 O O . ARG A 1 89 ? 6.695 -12.352 -16.888 1.00 95.69 89 ARG A O 1
ATOM 710 N N . GLN A 1 90 ? 5.659 -12.814 -18.819 1.00 89.25 90 GLN A N 1
ATOM 711 C CA . GLN A 1 90 ? 6.875 -12.713 -19.638 1.00 89.25 90 GLN A CA 1
ATOM 712 C C . GLN A 1 90 ? 7.373 -11.264 -19.789 1.00 89.25 90 GLN A C 1
ATOM 714 O O . GLN A 1 90 ? 8.573 -11.015 -19.738 1.00 89.25 90 GLN A O 1
ATOM 719 N N . GLY A 1 91 ? 6.466 -10.294 -19.943 1.00 95.62 91 GLY A N 1
ATOM 720 C CA . GLY A 1 91 ? 6.826 -8.885 -20.115 1.00 95.62 91 GLY A CA 1
ATOM 721 C C . GLY A 1 91 ? 7.083 -8.170 -18.788 1.00 95.62 91 GLY A C 1
ATOM 722 O O . GLY A 1 91 ? 6.255 -8.243 -17.877 1.00 95.62 91 GLY A O 1
ATOM 723 N N . VAL A 1 92 ? 8.180 -7.411 -18.701 1.00 97.62 92 VAL A N 1
ATOM 724 C CA . VAL A 1 92 ? 8.538 -6.622 -17.505 1.00 97.62 92 VAL A CA 1
ATOM 725 C C . VAL A 1 92 ? 7.431 -5.648 -17.087 1.00 97.62 92 VAL A C 1
ATOM 727 O O . VAL A 1 92 ? 7.056 -5.629 -15.922 1.00 97.62 92 VAL A O 1
ATOM 730 N N . VAL A 1 93 ? 6.823 -4.925 -18.036 1.00 98.25 93 VAL A N 1
ATOM 731 C CA . VAL A 1 93 ? 5.732 -3.975 -17.753 1.00 98.25 93 VAL A CA 1
ATOM 732 C C . VAL A 1 93 ? 4.532 -4.711 -17.164 1.00 98.25 93 VAL A C 1
ATOM 734 O O . VAL A 1 93 ? 4.052 -4.347 -16.099 1.00 98.25 93 VAL A O 1
ATOM 737 N N . SER A 1 94 ? 4.086 -5.798 -17.804 1.00 97.94 94 SER A N 1
ATOM 738 C CA . SER A 1 94 ? 2.968 -6.601 -17.293 1.00 97.94 94 SER A CA 1
ATOM 739 C C . SER A 1 94 ? 3.261 -7.243 -15.936 1.00 97.94 94 SER A C 1
ATOM 741 O O . SER A 1 94 ? 2.342 -7.414 -15.140 1.00 97.94 94 SER A O 1
ATOM 743 N N . ALA A 1 95 ? 4.522 -7.595 -15.665 1.00 98.38 95 ALA A N 1
ATOM 744 C CA . ALA A 1 95 ? 4.938 -8.132 -14.376 1.00 98.38 95 ALA A CA 1
ATOM 745 C C . ALA A 1 95 ? 4.835 -7.062 -13.285 1.00 98.38 95 ALA A C 1
ATOM 747 O O . ALA A 1 95 ? 4.170 -7.301 -12.286 1.00 98.38 95 ALA A O 1
ATOM 748 N N . VAL A 1 96 ? 5.405 -5.872 -13.509 1.00 98.56 96 VAL A N 1
ATOM 749 C CA . VAL A 1 96 ? 5.355 -4.755 -12.552 1.00 98.56 96 VAL A CA 1
ATOM 750 C C . VAL A 1 96 ? 3.916 -4.295 -12.310 1.00 98.56 96 VAL A C 1
ATOM 752 O O . VAL A 1 96 ? 3.514 -4.165 -11.160 1.00 98.56 96 VAL A O 1
ATOM 755 N N . VAL A 1 97 ? 3.098 -4.148 -13.361 1.00 98.38 97 VAL A N 1
ATOM 756 C CA . VAL A 1 97 ? 1.661 -3.847 -13.204 1.00 98.38 97 VAL A CA 1
ATOM 757 C C . VAL A 1 97 ? 0.966 -4.927 -12.369 1.00 98.38 97 VAL A C 1
ATOM 759 O O . VAL A 1 97 ? 0.205 -4.602 -11.465 1.00 98.38 97 VAL A O 1
ATOM 762 N N . SER A 1 98 ? 1.266 -6.210 -12.604 1.00 98.19 98 SER A N 1
ATOM 763 C CA . SER A 1 98 ? 0.679 -7.307 -11.818 1.00 98.19 98 SER A CA 1
ATOM 764 C C . SER A 1 98 ? 1.085 -7.278 -10.338 1.00 98.19 98 SER A C 1
ATOM 766 O O . SER A 1 98 ? 0.315 -7.774 -9.522 1.00 98.19 98 SER A O 1
ATOM 768 N N . MET A 1 99 ? 2.249 -6.709 -9.990 1.00 98.38 99 MET A N 1
ATOM 769 C CA . MET A 1 99 ? 2.695 -6.563 -8.596 1.00 98.38 99 MET A CA 1
ATOM 770 C C . MET A 1 99 ? 1.872 -5.526 -7.828 1.00 98.38 99 MET A C 1
ATOM 772 O O . MET A 1 99 ? 1.566 -5.744 -6.662 1.00 98.38 99 MET A O 1
ATOM 776 N N . VAL A 1 100 ? 1.504 -4.417 -8.476 1.00 97.50 100 VAL A N 1
ATOM 777 C CA . VAL A 1 100 ? 0.826 -3.283 -7.821 1.00 97.50 100 VAL A CA 1
ATOM 778 C C . VAL A 1 100 ? -0.697 -3.327 -7.941 1.00 97.50 100 VAL A C 1
ATOM 780 O O . VAL A 1 100 ? -1.396 -2.752 -7.111 1.00 97.50 100 VAL A O 1
ATOM 783 N N . LEU A 1 101 ? -1.234 -4.028 -8.944 1.00 96.31 101 LEU A N 1
ATOM 784 C CA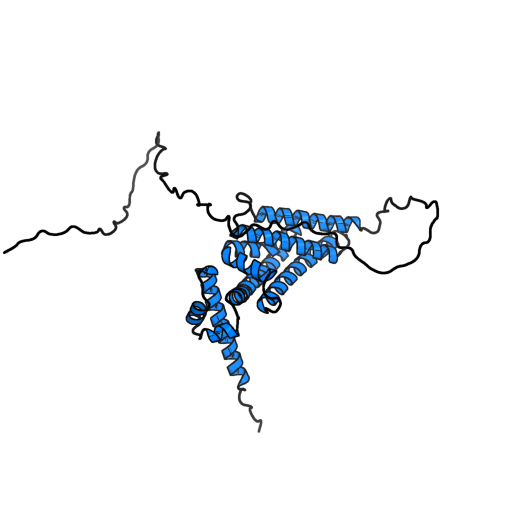 . LEU A 1 101 ? -2.671 -4.055 -9.223 1.00 96.31 101 LEU A CA 1
ATOM 785 C C . LEU A 1 101 ? -3.536 -4.533 -8.040 1.00 96.31 101 LEU A C 1
ATOM 787 O O . LEU A 1 101 ? -4.554 -3.893 -7.789 1.00 96.31 101 LEU A O 1
ATOM 791 N N . PRO A 1 102 ? -3.153 -5.564 -7.255 1.00 96.81 102 PRO A N 1
ATOM 792 C CA . PRO A 1 102 ? -3.933 -5.952 -6.081 1.00 96.81 102 PRO A CA 1
ATOM 793 C C . PRO A 1 102 ? -4.108 -4.820 -5.059 1.00 96.81 102 PRO A C 1
ATOM 795 O O . PRO A 1 102 ? -5.131 -4.765 -4.391 1.00 96.81 102 PRO A O 1
ATOM 798 N N . MET A 1 103 ? -3.148 -3.894 -4.945 1.00 94.88 103 MET A N 1
ATOM 799 C CA . MET A 1 103 ? -3.267 -2.743 -4.039 1.00 94.88 103 MET A CA 1
ATOM 800 C C . MET A 1 103 ? -4.335 -1.760 -4.529 1.00 94.88 103 MET A C 1
ATOM 802 O O . MET A 1 103 ? -5.083 -1.217 -3.720 1.00 94.88 103 MET A O 1
ATOM 806 N N . VAL A 1 104 ? -4.439 -1.578 -5.851 1.00 93.31 104 VAL A N 1
ATOM 807 C CA . VAL A 1 104 ? -5.486 -0.766 -6.492 1.00 93.31 104 VAL A CA 1
ATOM 808 C C . VAL A 1 104 ? -6.857 -1.404 -6.290 1.00 93.31 104 VAL A C 1
ATOM 810 O O . VAL A 1 104 ? -7.759 -0.745 -5.785 1.00 93.31 104 VAL A O 1
ATOM 813 N N . GLU A 1 105 ? -6.979 -2.704 -6.572 1.00 92.19 105 GLU A N 1
ATOM 814 C CA . GLU A 1 105 ? -8.217 -3.473 -6.373 1.00 92.19 105 GLU A CA 1
ATOM 815 C C . GLU A 1 105 ? -8.715 -3.405 -4.915 1.00 92.19 105 GLU A C 1
ATOM 817 O O . GLU A 1 105 ? -9.918 -3.322 -4.672 1.00 92.19 105 GLU A O 1
ATOM 822 N N . GLN A 1 106 ? -7.808 -3.451 -3.929 1.00 89.56 106 GLN A N 1
ATOM 823 C CA . GLN A 1 106 ? -8.174 -3.329 -2.512 1.00 89.56 106 GLN A CA 1
ATOM 824 C C . GLN A 1 106 ? -8.590 -1.902 -2.140 1.00 89.56 106 GLN A C 1
ATOM 826 O O . GLN A 1 106 ? -9.602 -1.717 -1.464 1.00 89.56 106 GLN A O 1
ATOM 831 N N . ALA A 1 107 ? -7.855 -0.885 -2.599 1.00 89.00 107 ALA A N 1
ATOM 832 C CA . ALA A 1 107 ? -8.191 0.505 -2.303 1.00 89.00 107 ALA A CA 1
ATOM 833 C C . ALA A 1 107 ? -9.544 0.925 -2.887 1.00 89.00 107 ALA A C 1
ATOM 835 O O . ALA A 1 107 ? -10.261 1.688 -2.250 1.00 89.00 107 ALA A O 1
ATOM 836 N N . GLU A 1 108 ? -9.934 0.398 -4.049 1.00 89.06 108 GLU A N 1
ATOM 837 C CA . GLU A 1 108 ? -11.253 0.662 -4.636 1.00 89.06 108 GLU A CA 1
ATOM 838 C C . GLU A 1 108 ? -12.409 0.142 -3.768 1.00 89.06 108 GLU A C 1
ATOM 840 O O . GLU A 1 108 ? -13.459 0.780 -3.704 1.00 89.06 108 GLU A O 1
ATOM 845 N N . ARG A 1 109 ? -12.227 -0.979 -3.053 1.00 90.19 109 ARG A N 1
ATOM 846 C CA . ARG A 1 109 ? -13.268 -1.536 -2.166 1.00 90.19 109 ARG A CA 1
ATOM 847 C C . ARG A 1 109 ? -13.500 -0.681 -0.925 1.00 90.19 109 ARG A C 1
ATOM 849 O O . ARG A 1 109 ? -14.633 -0.570 -0.463 1.00 90.19 109 ARG A O 1
ATOM 856 N N . HIS A 1 110 ? -12.437 -0.080 -0.396 1.00 90.25 110 HIS A N 1
ATOM 857 C CA . HIS A 1 110 ? -12.463 0.686 0.849 1.00 90.25 110 HIS A CA 1
ATOM 858 C C . HIS A 1 110 ? -11.690 2.007 0.708 1.00 90.25 110 HIS A C 1
ATOM 860 O O . HIS A 1 110 ? -10.733 2.262 1.439 1.00 90.25 110 HIS A O 1
ATOM 866 N N . ALA A 1 111 ? -12.117 2.864 -0.227 1.00 92.75 111 ALA A N 1
ATOM 867 C CA . ALA A 1 111 ? -11.402 4.092 -0.597 1.00 92.75 111 ALA A CA 1
ATOM 868 C C . ALA A 1 111 ? -11.120 5.034 0.588 1.00 92.75 111 ALA A C 1
ATOM 870 O O . ALA A 1 111 ? -10.037 5.609 0.680 1.00 92.75 111 ALA A O 1
ATOM 871 N N . GLU A 1 112 ? -12.070 5.155 1.519 1.00 94.44 112 GLU A N 1
ATOM 872 C CA . GLU A 1 112 ? -11.904 5.923 2.759 1.00 94.44 112 GLU A CA 1
ATOM 873 C C . GLU A 1 112 ? -10.749 5.376 3.614 1.00 94.44 112 GLU A C 1
ATOM 875 O O . GLU A 1 112 ? -9.827 6.112 3.966 1.00 94.44 112 GLU A O 1
ATOM 880 N N . ASN A 1 113 ? -10.755 4.071 3.896 1.00 95.56 113 ASN A N 1
ATOM 881 C CA . ASN A 1 113 ? -9.722 3.429 4.707 1.00 95.56 113 ASN A CA 1
ATOM 882 C C . ASN A 1 113 ? -8.353 3.502 4.020 1.00 95.56 113 ASN A C 1
ATOM 884 O O . ASN A 1 113 ? -7.355 3.795 4.675 1.00 95.56 113 ASN A O 1
ATOM 888 N N . ALA A 1 114 ? -8.310 3.306 2.699 1.00 94.88 114 ALA A N 1
ATOM 889 C CA . ALA A 1 114 ? -7.088 3.415 1.912 1.00 94.88 114 ALA A CA 1
ATOM 890 C C . ALA A 1 114 ? -6.476 4.821 1.997 1.00 94.88 114 ALA A C 1
ATOM 892 O O . ALA A 1 114 ? -5.271 4.950 2.214 1.00 94.88 114 ALA A O 1
ATOM 893 N N . ALA A 1 115 ? -7.293 5.872 1.886 1.00 94.56 115 ALA A N 1
ATOM 894 C CA . ALA A 1 115 ? -6.826 7.252 1.978 1.00 94.56 115 ALA A CA 1
ATOM 895 C C . ALA A 1 115 ? -6.284 7.591 3.374 1.00 94.56 115 ALA A C 1
ATOM 897 O O . ALA A 1 115 ? -5.225 8.213 3.499 1.00 94.56 115 ALA A O 1
ATOM 898 N N . VAL A 1 116 ? -6.966 7.149 4.436 1.00 95.94 116 VAL A N 1
ATOM 899 C CA . VAL A 1 116 ? -6.480 7.343 5.810 1.00 95.94 116 VAL A CA 1
ATOM 900 C C . VAL A 1 116 ? -5.186 6.563 6.036 1.00 95.94 116 VAL A C 1
ATOM 902 O O . VAL A 1 116 ? -4.225 7.133 6.550 1.00 95.94 116 VAL A O 1
ATOM 905 N N . TYR A 1 117 ? -5.117 5.304 5.594 1.00 96.56 117 TYR A N 1
ATOM 906 C CA . TYR A 1 117 ? -3.902 4.496 5.669 1.00 96.56 117 TYR A CA 1
ATOM 907 C C . TYR A 1 117 ? -2.726 5.182 4.965 1.00 96.56 117 TYR A C 1
ATOM 909 O O . TYR A 1 117 ? -1.652 5.301 5.545 1.00 96.56 117 TYR A O 1
ATOM 917 N N . GLN A 1 118 ? -2.929 5.699 3.750 1.00 95.50 118 GLN A N 1
ATOM 918 C CA . GLN A 1 118 ? -1.909 6.443 3.007 1.00 95.50 118 GLN A CA 1
ATOM 919 C C . GLN A 1 118 ? -1.431 7.692 3.752 1.00 95.50 118 GLN A C 1
ATOM 921 O O . GLN A 1 118 ? -0.224 7.937 3.825 1.00 95.50 118 GLN A O 1
ATOM 926 N N . ARG A 1 119 ? -2.360 8.471 4.319 1.00 95.31 119 ARG A N 1
ATOM 927 C CA . ARG A 1 119 ? -2.033 9.667 5.103 1.00 95.31 119 ARG A CA 1
ATOM 928 C C . ARG A 1 119 ? -1.171 9.314 6.312 1.00 95.31 119 ARG A C 1
ATOM 930 O O . ARG A 1 119 ? -0.160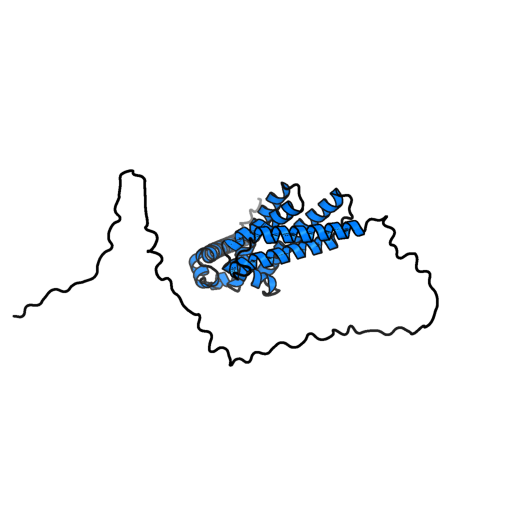 9.970 6.537 1.00 95.31 119 ARG A O 1
ATOM 937 N N . GLU A 1 120 ? -1.551 8.286 7.064 1.00 96.81 120 GLU A N 1
ATOM 938 C CA . GLU A 1 120 ? -0.813 7.846 8.254 1.00 96.81 120 GLU A CA 1
ATOM 939 C C . GLU A 1 120 ? 0.529 7.198 7.891 1.00 96.81 120 GLU A C 1
ATOM 941 O O . GLU A 1 120 ? 1.541 7.441 8.544 1.00 96.81 120 GLU A O 1
ATOM 946 N N . LEU A 1 121 ? 0.594 6.446 6.792 1.00 95.44 121 LEU A N 1
ATOM 947 C CA . LEU A 1 121 ? 1.842 5.865 6.308 1.00 95.44 121 LEU A CA 1
ATOM 948 C C . LEU A 1 121 ? 2.870 6.953 5.958 1.00 95.44 121 LEU A C 1
ATOM 950 O O . LEU A 1 121 ? 4.033 6.858 6.352 1.00 95.44 121 LEU A O 1
ATOM 954 N N . LEU A 1 122 ? 2.444 8.012 5.263 1.00 93.00 122 LEU A N 1
ATOM 955 C CA . LEU A 1 122 ? 3.326 9.103 4.842 1.00 93.00 122 LEU A CA 1
ATOM 956 C C . LEU A 1 122 ? 3.647 10.081 5.980 1.00 93.00 122 LEU A C 1
ATOM 958 O O . LEU A 1 122 ? 4.818 10.390 6.201 1.00 93.00 122 LEU A O 1
ATOM 962 N N . PHE A 1 123 ? 2.631 10.528 6.718 1.00 94.75 123 PHE A N 1
ATOM 963 C CA . PHE A 1 123 ? 2.717 11.671 7.636 1.00 94.75 123 PHE A CA 1
ATOM 964 C C . PHE A 1 123 ? 2.431 11.328 9.107 1.00 94.75 123 PHE A C 1
ATOM 966 O O . PHE A 1 123 ? 2.368 12.234 9.936 1.00 94.75 123 PHE A O 1
ATOM 973 N N . GLY A 1 124 ? 2.239 10.049 9.439 1.00 93.69 124 GLY A N 1
ATOM 974 C CA . GLY A 1 124 ? 2.031 9.591 10.814 1.00 93.69 124 GLY A CA 1
ATOM 975 C C . GLY A 1 124 ? 3.296 9.647 11.677 1.00 93.69 124 GLY A C 1
ATOM 976 O O . GLY A 1 124 ? 4.391 9.981 11.212 1.00 93.69 124 GLY A O 1
ATOM 977 N N . ALA A 1 125 ? 3.140 9.300 12.957 1.00 91.94 125 ALA A N 1
ATOM 978 C CA . ALA A 1 125 ? 4.203 9.394 13.957 1.00 91.94 125 ALA A CA 1
ATOM 979 C C . ALA A 1 125 ? 5.443 8.546 13.578 1.00 91.94 125 ALA A C 1
ATOM 981 O O . ALA A 1 125 ? 5.299 7.372 13.222 1.00 91.94 125 ALA A O 1
ATOM 982 N N . PRO A 1 126 ? 6.676 9.090 13.645 1.00 90.38 126 PRO A N 1
ATOM 983 C CA . PRO A 1 126 ? 7.886 8.361 13.253 1.00 90.38 126 PRO A CA 1
ATOM 984 C C . PRO A 1 126 ? 8.166 7.083 14.057 1.00 90.38 126 PRO A C 1
ATOM 986 O O . PRO A 1 126 ? 8.778 6.159 13.527 1.00 90.38 126 PRO A O 1
ATOM 989 N N . ASP A 1 127 ? 7.732 7.038 15.313 1.00 91.75 127 ASP A N 1
ATOM 990 C CA . ASP A 1 127 ? 7.948 5.963 16.283 1.00 91.75 127 ASP A CA 1
ATOM 991 C C . ASP A 1 127 ? 6.798 4.940 16.351 1.00 91.75 127 ASP A C 1
ATOM 993 O O . ASP A 1 127 ? 6.878 3.958 17.093 1.00 91.75 127 ASP A O 1
ATOM 997 N N . ASP A 1 128 ? 5.754 5.110 15.534 1.00 95.00 128 ASP A N 1
ATOM 998 C CA . ASP A 1 128 ? 4.670 4.138 15.410 1.00 95.00 128 ASP A CA 1
ATOM 999 C C . ASP A 1 128 ? 5.162 2.842 14.735 1.00 95.00 128 ASP A C 1
ATOM 1001 O O . ASP A 1 128 ? 5.514 2.794 13.550 1.00 95.00 128 ASP A O 1
ATOM 1005 N N . LYS A 1 129 ? 5.134 1.745 15.499 1.00 96.31 129 LYS A N 1
ATOM 1006 C CA . LYS A 1 129 ? 5.535 0.402 15.050 1.00 96.31 129 LYS A CA 1
ATOM 1007 C C . LYS A 1 129 ? 4.716 -0.114 13.859 1.00 96.31 129 LYS A C 1
ATOM 1009 O O . LYS A 1 129 ? 5.252 -0.859 13.038 1.00 96.31 129 LYS A O 1
ATOM 1014 N N . TYR A 1 130 ? 3.432 0.232 13.755 1.00 98.00 130 TYR A N 1
ATOM 1015 C CA . TYR A 1 130 ? 2.573 -0.203 12.656 1.00 98.00 130 TYR A CA 1
ATOM 1016 C C . TYR A 1 130 ? 2.856 0.609 11.400 1.00 98.00 130 TYR A C 1
ATOM 1018 O O . TYR A 1 130 ? 2.903 0.041 10.309 1.00 98.00 130 TYR A O 1
ATOM 1026 N N . ARG A 1 131 ? 3.151 1.903 11.540 1.00 97.69 131 ARG A N 1
ATOM 1027 C CA . ARG A 1 131 ? 3.658 2.705 10.425 1.00 97.69 131 ARG A CA 1
ATOM 1028 C C . ARG A 1 131 ? 4.993 2.163 9.917 1.00 97.69 131 ARG A C 1
ATOM 1030 O O . ARG A 1 131 ? 5.144 1.951 8.715 1.00 97.69 131 ARG A O 1
ATOM 1037 N N . ALA A 1 132 ? 5.934 1.865 10.815 1.00 97.88 132 ALA A N 1
ATOM 1038 C CA . ALA A 1 132 ? 7.217 1.260 10.454 1.00 97.88 132 ALA A CA 1
ATOM 1039 C C . ALA A 1 132 ? 7.039 -0.083 9.719 1.00 97.88 132 ALA A C 1
ATOM 1041 O O . ALA A 1 132 ? 7.697 -0.332 8.708 1.00 97.88 132 ALA A O 1
ATOM 1042 N N . ALA A 1 133 ? 6.105 -0.927 10.172 1.00 98.12 133 ALA A N 1
ATOM 1043 C CA . ALA A 1 133 ? 5.764 -2.176 9.493 1.00 98.12 133 ALA A CA 1
ATOM 1044 C C . ALA A 1 133 ? 5.168 -1.948 8.090 1.00 98.12 133 ALA A C 1
ATOM 1046 O O . ALA A 1 133 ? 5.516 -2.675 7.160 1.00 98.12 133 ALA A O 1
ATOM 1047 N N . GLY A 1 134 ? 4.324 -0.928 7.914 1.00 97.56 134 GLY A N 1
ATOM 1048 C CA . GLY A 1 134 ? 3.794 -0.538 6.605 1.00 97.56 134 GLY A CA 1
ATOM 1049 C C . GLY A 1 134 ? 4.892 -0.061 5.650 1.00 97.56 134 GLY A C 1
ATOM 1050 O O . GLY A 1 134 ? 4.957 -0.503 4.504 1.00 97.56 134 GLY A O 1
ATOM 1051 N N . LEU A 1 135 ? 5.822 0.771 6.129 1.00 97.38 135 LEU A N 1
ATOM 1052 C CA . LEU A 1 135 ? 6.966 1.236 5.333 1.00 97.38 135 LEU A CA 1
ATOM 1053 C C . LEU A 1 135 ? 7.885 0.078 4.917 1.00 97.38 135 LEU A C 1
ATOM 1055 O O . LEU A 1 135 ? 8.400 0.071 3.801 1.00 97.38 135 LEU A O 1
ATOM 1059 N N . ALA A 1 136 ? 8.039 -0.943 5.763 1.00 98.12 136 ALA A N 1
ATOM 1060 C CA . ALA A 1 136 ? 8.772 -2.154 5.400 1.00 98.12 136 ALA A CA 1
ATOM 1061 C C . ALA A 1 136 ? 8.087 -2.948 4.267 1.00 98.12 136 ALA A C 1
ATOM 1063 O O . ALA A 1 136 ? 8.773 -3.536 3.429 1.00 98.12 136 ALA A O 1
ATOM 1064 N N . LEU A 1 137 ? 6.749 -2.947 4.196 1.00 97.94 137 LEU A N 1
ATOM 1065 C CA . LEU A 1 137 ? 6.011 -3.544 3.075 1.00 97.94 137 LEU A CA 1
ATOM 1066 C C . LEU A 1 137 ? 6.225 -2.755 1.775 1.00 97.94 137 LEU A C 1
ATOM 1068 O O . LEU A 1 137 ? 6.410 -3.367 0.723 1.00 97.94 137 LEU A O 1
ATOM 1072 N N . VAL A 1 138 ? 6.269 -1.420 1.848 1.00 96.69 138 VAL A N 1
ATOM 1073 C CA . VAL A 1 138 ? 6.614 -0.565 0.697 1.00 96.69 138 VAL A CA 1
ATOM 1074 C C . VAL A 1 138 ? 8.027 -0.866 0.202 1.00 96.69 138 VAL A C 1
ATOM 1076 O O . VAL A 1 138 ? 8.205 -1.161 -0.978 1.00 96.69 138 VAL A O 1
ATOM 1079 N N . ALA A 1 139 ? 9.012 -0.904 1.102 1.00 97.94 139 ALA A N 1
ATOM 1080 C CA . ALA A 1 139 ? 10.390 -1.242 0.749 1.00 97.94 139 ALA A CA 1
ATOM 1081 C C . ALA A 1 139 ? 10.496 -2.638 0.105 1.00 97.94 139 ALA A C 1
ATOM 1083 O O . ALA A 1 139 ? 11.233 -2.832 -0.863 1.00 97.94 139 ALA A O 1
ATOM 1084 N N . ARG A 1 140 ? 9.713 -3.615 0.590 1.00 98.12 140 ARG A N 1
ATOM 1085 C CA . ARG A 1 140 ? 9.641 -4.954 -0.013 1.00 98.12 140 ARG A CA 1
ATOM 1086 C C . ARG A 1 140 ? 9.094 -4.909 -1.443 1.00 98.12 140 ARG A C 1
ATOM 1088 O O . ARG A 1 140 ? 9.640 -5.580 -2.316 1.00 98.12 140 ARG A O 1
ATOM 1095 N N . LEU A 1 141 ? 8.038 -4.138 -1.697 1.00 98.06 141 LEU A N 1
ATOM 1096 C CA . LEU A 1 141 ? 7.492 -3.959 -3.045 1.00 98.06 141 LEU A CA 1
ATOM 1097 C C . LEU A 1 141 ? 8.523 -3.319 -3.983 1.00 98.06 141 LEU A C 1
ATOM 1099 O O . LEU A 1 141 ? 8.740 -3.815 -5.089 1.00 98.06 141 LEU A O 1
ATOM 1103 N N . GLU A 1 142 ? 9.183 -2.249 -3.540 1.00 98.38 142 GLU A N 1
ATOM 1104 C CA . GLU A 1 142 ? 10.220 -1.572 -4.323 1.00 98.38 142 GLU A CA 1
ATOM 1105 C C . GLU A 1 142 ? 11.382 -2.513 -4.651 1.00 98.38 142 GLU A C 1
ATOM 1107 O O . GLU A 1 142 ? 11.867 -2.532 -5.785 1.00 98.38 142 GLU A O 1
ATOM 1112 N N . GLN A 1 143 ? 11.786 -3.357 -3.698 1.00 98.50 143 GLN A N 1
ATOM 1113 C CA . GLN A 1 143 ? 12.801 -4.379 -3.921 1.00 98.50 143 GLN A CA 1
ATOM 1114 C C . GLN A 1 143 ? 12.365 -5.395 -4.989 1.00 98.50 143 GLN A C 1
ATOM 1116 O O . GLN A 1 143 ? 13.137 -5.668 -5.909 1.00 98.50 143 GLN A O 1
ATOM 1121 N N . LEU A 1 144 ? 11.134 -5.914 -4.922 1.00 98.12 144 LEU A N 1
ATOM 1122 C CA . LEU A 1 144 ? 10.611 -6.860 -5.918 1.00 98.12 144 LEU A CA 1
ATOM 1123 C C . LEU A 1 144 ? 10.587 -6.255 -7.330 1.00 98.12 144 LEU A C 1
ATOM 1125 O O . LEU A 1 144 ? 10.959 -6.915 -8.306 1.00 98.12 144 LEU A O 1
ATOM 1129 N N . ILE A 1 145 ? 10.186 -4.987 -7.450 1.00 98.62 145 ILE A N 1
ATOM 1130 C CA . ILE A 1 145 ? 10.201 -4.264 -8.727 1.00 98.62 145 ILE A CA 1
ATOM 1131 C C . ILE A 1 145 ? 11.647 -4.072 -9.202 1.00 98.62 145 ILE A C 1
ATOM 1133 O O . ILE A 1 145 ? 11.954 -4.378 -10.353 1.00 98.62 145 ILE A O 1
ATOM 1137 N N . THR A 1 146 ? 12.547 -3.638 -8.318 1.00 98.69 146 THR A N 1
ATOM 1138 C CA . THR A 1 146 ? 13.977 -3.442 -8.609 1.00 98.69 146 THR A CA 1
ATOM 1139 C C . THR A 1 146 ? 14.613 -4.717 -9.161 1.00 98.69 146 THR A C 1
ATOM 1141 O O . THR A 1 146 ? 15.240 -4.693 -10.220 1.00 98.69 146 THR A O 1
ATOM 1144 N N . GLU A 1 147 ? 14.411 -5.850 -8.487 1.00 97.62 147 GLU A N 1
ATOM 1145 C CA . GLU A 1 147 ? 14.919 -7.158 -8.911 1.00 97.62 147 GLU A CA 1
ATOM 1146 C C . GLU A 1 147 ? 14.376 -7.550 -10.288 1.00 97.62 147 GLU A C 1
ATOM 1148 O O . GLU A 1 147 ? 15.118 -8.041 -11.145 1.00 97.62 147 GLU A O 1
ATOM 1153 N N . ARG A 1 148 ? 13.094 -7.268 -10.545 1.00 97.75 148 ARG A N 1
ATOM 1154 C CA . ARG A 1 148 ? 12.471 -7.544 -11.839 1.00 97.75 148 ARG A CA 1
ATOM 1155 C C . ARG A 1 148 ? 13.058 -6.694 -12.966 1.00 97.75 148 ARG A C 1
ATOM 1157 O O . ARG A 1 148 ? 13.272 -7.219 -14.060 1.00 97.75 148 ARG A O 1
ATOM 1164 N N . LEU A 1 149 ? 13.317 -5.411 -12.715 1.00 98.12 149 LEU A N 1
ATOM 1165 C CA . LEU A 1 149 ? 13.932 -4.492 -13.678 1.00 98.12 149 LEU A CA 1
ATOM 1166 C C . LEU A 1 149 ? 15.381 -4.882 -13.983 1.00 98.12 149 LEU A C 1
ATOM 1168 O O . LEU A 1 149 ? 15.764 -4.961 -15.149 1.00 98.12 149 LEU A O 1
ATOM 1172 N N . VAL A 1 150 ? 16.160 -5.202 -12.949 1.00 97.50 150 VAL A N 1
ATOM 1173 C CA . VAL A 1 150 ? 17.549 -5.661 -13.086 1.00 97.50 150 VAL A CA 1
ATOM 1174 C C . VAL A 1 150 ? 17.630 -6.954 -13.899 1.00 97.50 150 VAL A C 1
ATOM 1176 O O . VAL A 1 150 ? 18.430 -7.047 -14.833 1.00 97.50 150 VAL A O 1
ATOM 1179 N N . ALA A 1 151 ? 16.773 -7.936 -13.604 1.00 95.88 151 ALA A N 1
ATOM 1180 C CA . ALA A 1 151 ? 16.718 -9.187 -14.359 1.00 95.88 151 ALA A CA 1
ATOM 1181 C C . ALA A 1 151 ? 16.373 -8.949 -15.839 1.00 95.88 151 ALA A C 1
ATOM 1183 O O . ALA A 1 151 ? 16.934 -9.586 -16.731 1.00 95.88 151 ALA A O 1
ATOM 1184 N N . GLU A 1 152 ? 15.474 -8.004 -16.112 1.00 96.56 152 GLU A N 1
ATOM 1185 C CA . GLU A 1 152 ? 15.111 -7.6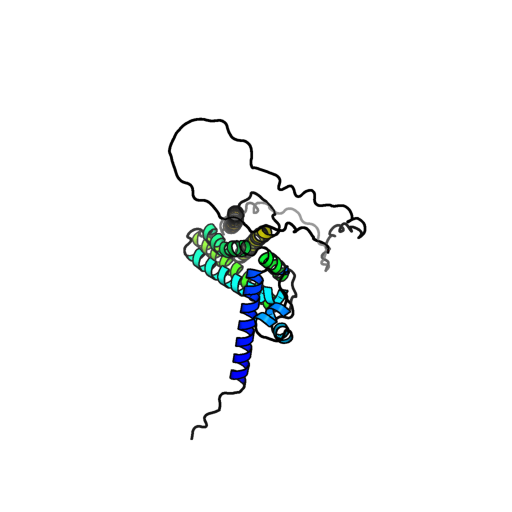15 -17.470 1.00 96.56 152 GLU A CA 1
ATOM 1186 C C . GLU A 1 152 ? 16.265 -6.933 -18.220 1.00 96.56 152 GLU A C 1
ATOM 1188 O O . GLU A 1 152 ? 16.497 -7.245 -19.391 1.00 96.56 152 GLU A O 1
ATOM 1193 N N . ALA A 1 153 ? 17.000 -6.025 -17.571 1.00 96.50 153 ALA A N 1
ATOM 1194 C CA . ALA A 1 153 ? 18.174 -5.383 -18.160 1.00 96.50 153 ALA A CA 1
ATOM 1195 C C . ALA A 1 153 ? 19.250 -6.421 -18.513 1.00 96.50 153 ALA A C 1
ATOM 1197 O O . ALA A 1 153 ? 19.728 -6.453 -19.651 1.00 96.50 153 ALA A O 1
ATOM 1198 N N . ALA A 1 154 ? 19.546 -7.339 -17.586 1.00 95.12 154 ALA A N 1
ATOM 1199 C CA . ALA A 1 154 ? 20.495 -8.428 -17.805 1.00 95.12 154 ALA A CA 1
ATOM 1200 C C . ALA A 1 154 ? 20.082 -9.322 -18.987 1.00 95.12 154 ALA A C 1
ATOM 1202 O O . ALA A 1 154 ? 20.894 -9.600 -19.871 1.00 95.12 154 ALA A O 1
ATOM 1203 N N . ARG A 1 155 ? 18.798 -9.697 -19.074 1.00 94.50 155 ARG A N 1
ATOM 1204 C CA . ARG A 1 155 ? 18.243 -10.486 -20.189 1.00 94.50 155 ARG A CA 1
ATOM 1205 C C . ARG A 1 155 ? 18.410 -9.805 -21.553 1.00 94.50 155 ARG A C 1
ATOM 1207 O O . ARG A 1 155 ? 18.474 -10.485 -22.572 1.00 94.50 155 ARG A O 1
ATOM 1214 N N . ARG A 1 156 ? 18.479 -8.471 -21.586 1.00 94.75 156 ARG A N 1
ATOM 1215 C CA . ARG A 1 156 ? 18.703 -7.663 -22.798 1.00 94.75 156 ARG A CA 1
ATOM 1216 C C . ARG A 1 156 ? 20.183 -7.354 -23.068 1.00 94.75 156 ARG A C 1
ATOM 1218 O O . ARG A 1 156 ? 20.479 -6.622 -24.013 1.00 94.75 156 ARG A O 1
ATOM 1225 N N . GLY A 1 157 ? 21.108 -7.861 -22.249 1.00 95.12 157 GLY A N 1
ATOM 1226 C CA . GLY A 1 157 ? 22.528 -7.511 -22.336 1.00 95.12 157 GLY A CA 1
ATOM 1227 C C . GLY A 1 157 ? 22.773 -6.018 -22.088 1.00 95.12 157 GLY A C 1
ATOM 1228 O O . GLY A 1 157 ? 23.557 -5.384 -22.801 1.00 95.12 157 GLY A O 1
ATOM 1229 N N . LEU A 1 158 ? 22.027 -5.432 -21.149 1.00 94.75 158 LEU A N 1
ATOM 1230 C CA . LEU A 1 158 ? 22.201 -4.062 -20.672 1.00 94.75 158 LEU A CA 1
ATOM 1231 C C . LEU A 1 158 ? 22.839 -4.073 -19.272 1.00 94.75 158 LEU A C 1
ATOM 1233 O O . LEU A 1 158 ? 22.651 -5.041 -18.531 1.00 94.75 158 LEU A O 1
ATOM 1237 N N . PRO A 1 159 ? 23.559 -3.006 -18.881 1.00 92.69 159 PRO A N 1
ATOM 1238 C CA . PRO A 1 159 ? 24.021 -2.819 -17.510 1.00 92.69 159 PRO A CA 1
ATOM 1239 C C . PRO A 1 159 ? 22.878 -2.936 -16.491 1.00 92.69 159 PRO A C 1
ATOM 1241 O O . PRO A 1 159 ? 21.859 -2.254 -16.592 1.00 92.69 159 PRO A O 1
ATOM 1244 N N . ALA A 1 160 ? 23.075 -3.788 -15.488 1.00 89.75 160 ALA A N 1
ATOM 1245 C CA . ALA A 1 160 ? 22.158 -4.013 -14.374 1.00 89.75 160 ALA A CA 1
ATOM 1246 C C . ALA A 1 160 ? 22.320 -2.933 -13.285 1.00 89.75 160 ALA A C 1
ATOM 1248 O O . ALA A 1 160 ? 22.688 -3.229 -12.149 1.00 89.75 160 ALA A O 1
ATOM 1249 N N . ASP A 1 161 ? 22.089 -1.667 -13.642 1.00 92.12 161 ASP A N 1
ATOM 1250 C CA . ASP A 1 161 ? 22.218 -0.534 -12.719 1.00 92.12 161 ASP A CA 1
ATOM 1251 C C . ASP A 1 161 ? 21.112 -0.593 -11.651 1.00 92.12 161 ASP A C 1
ATOM 1253 O O . ASP A 1 161 ? 19.936 -0.333 -11.927 1.00 92.12 161 ASP A O 1
ATOM 1257 N N . ARG A 1 162 ? 21.488 -1.022 -10.442 1.00 95.25 162 ARG A N 1
ATOM 1258 C CA . ARG A 1 162 ? 20.551 -1.265 -9.341 1.00 95.25 162 ARG A CA 1
ATOM 1259 C C . ARG A 1 162 ? 20.002 0.031 -8.753 1.00 95.25 162 ARG A C 1
ATOM 1261 O O . ARG A 1 162 ? 18.829 0.059 -8.394 1.00 95.25 162 ARG A O 1
ATOM 1268 N N . ASP A 1 163 ? 20.801 1.091 -8.707 1.00 95.00 163 ASP A N 1
ATOM 1269 C CA . ASP A 1 163 ? 20.386 2.374 -8.134 1.00 95.00 163 ASP A CA 1
ATOM 1270 C C . ASP A 1 163 ? 19.318 3.033 -9.013 1.00 95.00 163 ASP A C 1
ATOM 1272 O O . ASP A 1 163 ? 18.286 3.489 -8.521 1.00 95.00 163 ASP A O 1
ATOM 1276 N N . HIS A 1 164 ? 19.486 2.984 -10.339 1.00 95.62 164 HIS A N 1
ATOM 1277 C CA . HIS A 1 164 ? 18.458 3.470 -11.266 1.00 95.62 164 HIS A CA 1
ATOM 1278 C C . HIS A 1 164 ? 17.206 2.590 -11.261 1.00 95.62 164 HIS A C 1
ATOM 1280 O O . HIS A 1 164 ? 16.097 3.102 -11.426 1.00 95.62 164 HIS A O 1
ATOM 1286 N N . ALA A 1 165 ? 17.355 1.278 -11.054 1.00 97.75 165 ALA A N 1
ATOM 1287 C CA . ALA A 1 165 ? 16.212 0.385 -10.887 1.00 97.75 165 ALA A CA 1
ATOM 1288 C C . ALA A 1 165 ? 15.433 0.698 -9.598 1.00 97.75 165 ALA A C 1
ATOM 1290 O O . ALA A 1 165 ? 14.203 0.688 -9.626 1.00 97.75 165 ALA A O 1
ATOM 1291 N N . LEU A 1 166 ? 16.126 1.045 -8.508 1.00 97.56 166 LEU A N 1
ATOM 1292 C CA . LEU A 1 166 ? 15.506 1.466 -7.252 1.00 97.56 166 LEU A CA 1
ATOM 1293 C C . LEU A 1 166 ? 14.743 2.789 -7.412 1.00 97.56 166 LEU A C 1
ATOM 1295 O O . LEU A 1 166 ? 13.593 2.886 -6.991 1.00 97.56 166 LEU A O 1
ATOM 1299 N N . LEU A 1 167 ? 15.320 3.781 -8.100 1.00 97.75 167 LEU A N 1
ATOM 1300 C CA . LEU A 1 167 ? 14.624 5.037 -8.422 1.00 97.75 167 LEU A CA 1
ATOM 1301 C C . LEU A 1 167 ? 13.374 4.805 -9.288 1.00 97.75 167 LEU A C 1
ATOM 1303 O O . LEU A 1 167 ? 12.325 5.418 -9.067 1.00 97.75 167 LEU A O 1
ATOM 1307 N N . ALA A 1 168 ? 13.464 3.897 -10.263 1.00 98.25 168 ALA A N 1
ATOM 1308 C CA . ALA A 1 168 ? 12.323 3.500 -11.080 1.00 98.25 168 ALA A CA 1
ATOM 1309 C C . ALA A 1 168 ? 11.241 2.801 -10.240 1.00 98.25 168 ALA A C 1
ATOM 1311 O O . ALA A 1 168 ? 10.058 3.093 -10.410 1.00 98.25 168 ALA A O 1
ATOM 1312 N N . ALA A 1 169 ? 11.626 1.930 -9.305 1.00 98.50 169 ALA A N 1
ATOM 1313 C CA . ALA A 1 169 ? 10.700 1.280 -8.385 1.00 98.50 169 ALA A CA 1
ATOM 1314 C C . ALA A 1 169 ? 9.972 2.294 -7.483 1.00 98.50 169 ALA A C 1
ATOM 1316 O O . ALA A 1 169 ? 8.742 2.261 -7.418 1.00 98.50 169 ALA A O 1
ATOM 1317 N N . GLY A 1 170 ? 10.694 3.255 -6.897 1.00 98.00 170 GLY A N 1
ATOM 1318 C CA . GLY A 1 170 ? 10.089 4.343 -6.119 1.00 98.00 170 GLY A CA 1
ATOM 1319 C C . GLY A 1 170 ? 9.155 5.227 -6.955 1.00 98.00 170 GLY A C 1
ATOM 1320 O O . GLY A 1 170 ? 8.083 5.627 -6.500 1.00 98.00 170 GLY A O 1
ATOM 1321 N N . SER A 1 171 ? 9.485 5.452 -8.230 1.00 98.38 171 SER A N 1
ATOM 1322 C CA . SER A 1 171 ? 8.602 6.164 -9.169 1.00 98.38 171 SER A CA 1
ATOM 1323 C C . SER A 1 171 ? 7.310 5.387 -9.460 1.00 98.38 171 SER A C 1
ATOM 1325 O O . SER A 1 171 ? 6.237 5.983 -9.561 1.00 98.38 171 SER A O 1
ATOM 1327 N N . VAL A 1 172 ? 7.382 4.053 -9.564 1.00 98.44 172 VAL A N 1
ATOM 1328 C CA . VAL A 1 172 ? 6.191 3.194 -9.702 1.00 98.44 172 VAL A CA 1
ATOM 1329 C C . VAL A 1 172 ? 5.340 3.234 -8.435 1.00 98.44 172 VAL A C 1
ATOM 1331 O O . VAL A 1 172 ? 4.113 3.309 -8.537 1.00 98.44 172 VAL A O 1
ATOM 1334 N N . PHE A 1 173 ? 5.958 3.221 -7.252 1.00 95.94 173 PHE A N 1
ATOM 1335 C CA . PHE A 1 173 ? 5.238 3.380 -5.990 1.00 95.94 173 PHE A CA 1
ATOM 1336 C C . PHE A 1 173 ? 4.507 4.729 -5.931 1.00 95.94 173 PHE A C 1
ATOM 1338 O O . PHE A 1 173 ? 3.309 4.753 -5.656 1.00 95.94 173 PHE A O 1
ATOM 1345 N N . ALA A 1 174 ? 5.172 5.834 -6.286 1.00 96.06 174 ALA A N 1
ATOM 1346 C CA . ALA A 1 174 ? 4.553 7.160 -6.339 1.00 96.06 174 ALA A CA 1
ATOM 1347 C C . ALA A 1 174 ? 3.371 7.226 -7.327 1.00 96.06 174 ALA A C 1
ATOM 1349 O O . ALA A 1 174 ? 2.298 7.728 -6.985 1.00 96.06 174 ALA A O 1
ATOM 1350 N N . ALA A 1 175 ? 3.528 6.661 -8.529 1.00 96.25 175 ALA A N 1
ATOM 1351 C CA . ALA A 1 175 ? 2.454 6.572 -9.521 1.00 96.25 175 ALA A CA 1
ATOM 1352 C C . ALA A 1 175 ? 1.262 5.742 -9.011 1.00 96.25 175 ALA A C 1
ATOM 1354 O O . ALA A 1 175 ? 0.107 6.142 -9.162 1.00 96.25 175 ALA A O 1
ATOM 1355 N N . THR A 1 176 ? 1.543 4.609 -8.361 1.00 95.06 176 THR A N 1
ATOM 1356 C CA . THR A 1 176 ? 0.521 3.759 -7.736 1.00 95.06 176 THR A CA 1
ATOM 1357 C C . THR A 1 176 ? -0.204 4.529 -6.637 1.00 95.06 176 THR A C 1
ATOM 1359 O O . THR A 1 176 ? -1.429 4.556 -6.624 1.00 95.06 176 THR A O 1
ATOM 1362 N N . HIS A 1 177 ? 0.528 5.226 -5.765 1.00 92.38 177 HIS A N 1
ATOM 1363 C CA . HIS A 1 177 ? -0.033 6.012 -4.669 1.00 92.38 177 HIS A CA 1
ATOM 1364 C C . HIS A 1 177 ? -1.046 7.056 -5.156 1.00 92.38 177 HIS A C 1
ATOM 1366 O O . HIS A 1 177 ? -2.136 7.158 -4.592 1.00 92.38 177 HIS A O 1
ATOM 1372 N N . LEU A 1 178 ? -0.716 7.788 -6.227 1.00 90.69 178 LEU A N 1
ATOM 1373 C CA . LEU A 1 178 ? -1.632 8.749 -6.845 1.00 90.69 178 LEU A CA 1
ATOM 1374 C C . LEU A 1 178 ? -2.900 8.080 -7.378 1.00 90.69 178 LEU A C 1
ATOM 1376 O O . LEU A 1 178 ? -3.976 8.659 -7.274 1.00 90.69 178 LEU A O 1
ATOM 1380 N N . VAL A 1 179 ? -2.795 6.871 -7.934 1.00 92.19 179 VAL A N 1
ATOM 1381 C CA . VAL A 1 179 ? -3.958 6.110 -8.408 1.00 92.19 179 VAL A CA 1
ATOM 1382 C C . VAL A 1 179 ? -4.860 5.693 -7.247 1.00 92.19 179 VAL A C 1
ATOM 1384 O O . VAL A 1 179 ? -6.068 5.893 -7.335 1.00 92.19 179 VAL A O 1
ATOM 1387 N N . LEU A 1 180 ? -4.297 5.208 -6.137 1.00 90.81 180 LEU A N 1
ATOM 1388 C CA . LEU A 1 180 ? -5.080 4.870 -4.940 1.00 90.81 180 LEU A CA 1
ATOM 1389 C C . LEU A 1 180 ? -5.816 6.104 -4.385 1.00 90.81 180 LEU A C 1
ATOM 1391 O O . LEU A 1 180 ? -6.994 6.025 -4.047 1.00 90.81 180 LEU A O 1
ATOM 1395 N N . ALA A 1 181 ? -5.158 7.268 -4.374 1.00 88.06 181 ALA A N 1
ATOM 1396 C CA . ALA A 1 181 ? -5.759 8.513 -3.899 1.00 88.06 181 ALA A CA 1
ATOM 1397 C C . ALA A 1 181 ? -6.940 8.992 -4.772 1.00 88.06 181 ALA A C 1
ATOM 1399 O O . ALA A 1 181 ? -7.838 9.681 -4.276 1.00 88.06 181 ALA A O 1
ATOM 1400 N N . ARG A 1 182 ? -6.989 8.629 -6.065 1.00 89.12 182 ARG A N 1
ATOM 1401 C CA . ARG A 1 182 ? -8.116 8.976 -6.957 1.00 89.12 182 ARG A CA 1
ATOM 1402 C C . ARG A 1 182 ? -9.426 8.345 -6.502 1.00 89.12 182 ARG A C 1
ATOM 1404 O O . ARG A 1 182 ? -10.457 9.005 -6.602 1.00 89.12 182 ARG A O 1
ATOM 1411 N N . ALA A 1 183 ? -9.380 7.123 -5.965 1.00 86.25 183 ALA A N 1
ATOM 1412 C CA . ALA A 1 183 ? -10.570 6.417 -5.488 1.00 86.25 183 ALA A CA 1
ATOM 1413 C C . ALA A 1 183 ? -11.306 7.202 -4.389 1.00 86.25 183 ALA A C 1
ATOM 1415 O O . ALA A 1 183 ? -12.531 7.185 -4.333 1.00 86.25 183 ALA A O 1
ATOM 1416 N N . TYR A 1 184 ? -10.563 7.933 -3.551 1.00 87.94 184 TYR A N 1
ATOM 1417 C CA . TYR A 1 184 ? -11.132 8.769 -2.493 1.00 87.94 184 TYR A CA 1
ATOM 1418 C C . TYR A 1 184 ? -11.440 10.201 -2.951 1.00 87.94 184 TYR A C 1
ATOM 1420 O O . TYR A 1 184 ? -12.484 10.756 -2.626 1.00 87.94 184 TYR A O 1
ATOM 1428 N N . THR A 1 185 ? -10.531 10.821 -3.707 1.00 88.12 185 THR A N 1
ATOM 1429 C CA . THR A 1 185 ? -10.647 12.242 -4.093 1.00 88.12 185 THR A CA 1
ATOM 1430 C C . THR A 1 185 ? -11.614 12.493 -5.248 1.00 88.12 185 THR A C 1
ATOM 1432 O O . THR A 1 185 ? -12.010 13.634 -5.475 1.00 88.12 185 THR A O 1
ATOM 1435 N N . GLY A 1 186 ? -11.952 11.461 -6.027 1.00 83.38 186 GLY A N 1
ATOM 1436 C CA . GLY A 1 186 ? -12.699 11.611 -7.275 1.00 83.38 186 GLY A CA 1
ATOM 1437 C C . GLY A 1 186 ? -11.930 12.376 -8.358 1.00 83.38 186 GLY A C 1
ATOM 1438 O O . GLY A 1 186 ? -12.532 12.811 -9.337 1.00 83.38 186 GLY A O 1
ATOM 1439 N N . ALA A 1 187 ? -10.617 12.576 -8.198 1.00 83.62 187 ALA A N 1
ATOM 1440 C CA . ALA A 1 187 ? -9.790 13.263 -9.182 1.00 83.62 187 ALA A CA 1
ATOM 1441 C C . ALA A 1 187 ? -9.712 12.476 -10.504 1.00 83.62 187 ALA A C 1
ATOM 1443 O O . ALA A 1 187 ? -9.704 11.246 -10.512 1.00 83.62 187 ALA A O 1
ATOM 1444 N N . HIS A 1 188 ? -9.579 13.195 -11.625 1.00 78.62 188 HIS A N 1
ATOM 1445 C CA . HIS A 1 188 ? -9.445 12.617 -12.972 1.00 78.62 188 HIS A CA 1
ATOM 1446 C C . HIS A 1 188 ? -10.617 11.715 -13.404 1.00 78.62 188 HIS A C 1
ATOM 1448 O O . HIS A 1 188 ? -10.405 10.662 -14.010 1.00 78.62 188 HIS A O 1
ATOM 1454 N N . GLN A 1 189 ? -11.852 12.145 -13.124 1.00 77.69 189 GLN A N 1
ATOM 1455 C CA . GLN A 1 189 ? -13.064 11.449 -13.572 1.00 77.69 189 GLN A CA 1
ATOM 1456 C C . GLN A 1 189 ? -13.036 11.171 -15.085 1.00 77.69 189 GLN A C 1
ATOM 1458 O O . GLN A 1 189 ? -12.594 12.006 -15.875 1.00 77.69 189 GLN A O 1
ATOM 1463 N N . GLY A 1 190 ? -13.506 9.986 -15.482 1.00 82.94 190 GLY A N 1
ATOM 1464 C CA . GLY A 1 190 ? -13.558 9.555 -16.883 1.00 82.94 190 GLY A CA 1
ATOM 1465 C C . GLY A 1 190 ? -12.269 8.926 -17.425 1.00 82.94 190 GLY A C 1
ATOM 1466 O O . GLY A 1 190 ? -12.250 8.509 -18.581 1.00 82.94 190 GLY A O 1
ATOM 1467 N N . ARG A 1 191 ? -11.204 8.820 -16.619 1.00 87.62 191 ARG A N 1
ATOM 1468 C CA . ARG A 1 191 ? -10.001 8.045 -16.965 1.00 87.62 191 ARG A CA 1
ATOM 1469 C C . ARG A 1 191 ? -10.006 6.692 -16.264 1.00 87.62 191 ARG A C 1
ATOM 1471 O O . ARG A 1 191 ? -10.387 6.601 -15.102 1.00 87.62 191 ARG A O 1
ATOM 1478 N N . ASP A 1 192 ? -9.531 5.662 -16.959 1.00 90.69 192 ASP A N 1
ATOM 1479 C CA . ASP A 1 192 ? -9.319 4.337 -16.375 1.00 90.69 192 ASP A CA 1
ATOM 1480 C C . ASP A 1 192 ? -8.024 4.344 -15.528 1.00 90.69 192 ASP A C 1
ATOM 1482 O O . ASP A 1 192 ? -6.930 4.522 -16.084 1.00 90.69 192 ASP A O 1
ATOM 1486 N N . PRO A 1 193 ? -8.114 4.163 -14.193 1.00 90.56 193 PRO A N 1
ATOM 1487 C CA . PRO A 1 193 ? -6.957 4.196 -13.300 1.00 90.56 193 PRO A CA 1
ATOM 1488 C C . PRO A 1 193 ? -5.924 3.107 -13.616 1.00 90.56 193 PRO A C 1
ATOM 1490 O O . PRO A 1 193 ? -4.719 3.351 -13.512 1.00 90.56 193 PRO A O 1
ATOM 1493 N N . VAL A 1 194 ? -6.367 1.922 -14.037 1.00 92.62 194 VAL A N 1
ATOM 1494 C CA . VAL A 1 194 ? -5.489 0.785 -14.337 1.00 92.62 194 VAL A CA 1
ATOM 1495 C C . VAL A 1 194 ? -4.781 0.993 -15.673 1.00 92.62 194 VAL A C 1
ATOM 1497 O O . VAL A 1 194 ? -3.583 0.700 -15.796 1.00 92.62 194 VAL A O 1
ATOM 1500 N N . ALA A 1 195 ? -5.481 1.542 -16.668 1.00 94.75 195 ALA A N 1
ATOM 1501 C CA . ALA A 1 195 ? -4.872 1.916 -17.942 1.00 94.75 195 ALA A CA 1
ATOM 1502 C C . ALA A 1 195 ? -3.816 3.020 -17.758 1.00 94.75 195 ALA A C 1
ATOM 1504 O O . ALA A 1 195 ? -2.694 2.890 -18.259 1.00 94.75 195 ALA A O 1
ATOM 1505 N N . ASP A 1 196 ? -4.134 4.062 -16.984 1.00 94.31 196 ASP A N 1
ATOM 1506 C CA . ASP A 1 196 ? -3.207 5.150 -16.656 1.00 94.31 196 ASP A CA 1
ATOM 1507 C C . ASP A 1 196 ? -1.970 4.641 -15.903 1.00 94.31 196 ASP A C 1
ATOM 1509 O O . ASP A 1 196 ? -0.845 5.045 -16.214 1.00 94.31 196 ASP A O 1
ATOM 1513 N N . LEU A 1 197 ? -2.151 3.747 -14.926 1.00 95.56 197 LEU A N 1
ATOM 1514 C CA . LEU A 1 197 ? -1.044 3.127 -14.194 1.00 95.56 197 LEU A CA 1
ATOM 1515 C C . LEU A 1 197 ? -0.160 2.301 -15.130 1.00 95.56 197 LEU A C 1
ATOM 1517 O O . LEU A 1 197 ? 1.064 2.416 -15.103 1.00 95.56 197 LEU A O 1
ATOM 1521 N N . SER A 1 198 ? -0.770 1.506 -16.009 1.00 97.44 198 SER A N 1
ATOM 1522 C CA . SER A 1 198 ? -0.048 0.687 -16.986 1.00 97.44 198 SER A CA 1
ATOM 1523 C C . SER A 1 198 ? 0.779 1.537 -17.957 1.00 97.44 198 SER A C 1
ATOM 1525 O O . SER A 1 198 ? 1.907 1.165 -18.300 1.00 97.44 198 SER A O 1
ATOM 1527 N N . ALA A 1 199 ? 0.250 2.685 -18.387 1.00 97.69 199 ALA A N 1
ATOM 1528 C CA . ALA A 1 199 ? 0.966 3.642 -19.225 1.00 97.69 199 ALA A CA 1
ATOM 1529 C C . ALA A 1 199 ? 2.151 4.284 -18.481 1.00 97.69 199 ALA A C 1
ATOM 1531 O O . ALA A 1 199 ? 3.261 4.317 -19.018 1.00 97.69 199 ALA A O 1
ATOM 1532 N N . GLN A 1 200 ? 1.952 4.711 -17.230 1.00 97.88 200 GLN A N 1
ATOM 1533 C CA . GLN A 1 200 ? 3.017 5.271 -16.389 1.00 97.88 200 GLN A CA 1
ATOM 1534 C C . GLN A 1 200 ? 4.130 4.250 -16.122 1.00 97.88 200 GLN A C 1
ATOM 1536 O O . GLN A 1 200 ? 5.303 4.548 -16.342 1.00 97.88 200 GLN A O 1
ATOM 1541 N N . VAL A 1 201 ? 3.782 3.011 -15.749 1.00 98.56 201 VAL A N 1
ATOM 1542 C CA . VAL A 1 201 ? 4.758 1.923 -15.561 1.00 98.56 201 VAL A CA 1
ATOM 1543 C C . VAL A 1 201 ? 5.547 1.680 -16.846 1.00 98.56 201 VAL A C 1
ATOM 1545 O O . VAL A 1 201 ? 6.767 1.537 -16.801 1.00 98.56 201 VAL A O 1
ATOM 1548 N N . ARG A 1 202 ? 4.892 1.676 -18.014 1.00 98.56 202 ARG A N 1
ATOM 1549 C CA . ARG A 1 202 ? 5.587 1.537 -19.302 1.00 98.56 202 ARG A CA 1
ATOM 1550 C C . ARG A 1 202 ? 6.597 2.659 -19.530 1.00 98.56 202 ARG A C 1
ATOM 1552 O O . ARG A 1 202 ? 7.708 2.363 -19.971 1.00 98.56 202 ARG A O 1
ATOM 1559 N N . GLN A 1 203 ? 6.234 3.908 -19.245 1.00 98.50 203 GLN A N 1
ATOM 1560 C CA . GLN A 1 203 ? 7.132 5.055 -19.390 1.00 98.50 203 GLN A CA 1
ATOM 1561 C C . GLN A 1 203 ? 8.341 4.939 -18.454 1.00 98.50 203 GLN A C 1
ATOM 1563 O O . GLN A 1 203 ? 9.474 5.072 -18.910 1.00 98.50 203 GLN A O 1
ATOM 1568 N N . ILE A 1 204 ? 8.113 4.602 -17.182 1.00 98.50 204 ILE A N 1
ATOM 1569 C CA . ILE A 1 204 ? 9.167 4.432 -16.171 1.00 98.50 204 ILE A CA 1
ATOM 1570 C C . ILE A 1 204 ? 10.128 3.299 -16.559 1.00 98.50 204 ILE A C 1
ATOM 1572 O O . ILE A 1 204 ? 11.342 3.491 -16.588 1.00 98.50 204 ILE A O 1
ATOM 1576 N N . VAL A 1 205 ? 9.594 2.131 -16.934 1.00 98.12 205 VAL A N 1
ATOM 1577 C CA . VAL A 1 205 ? 10.395 0.978 -17.380 1.00 98.12 205 VAL A CA 1
ATOM 1578 C C . VAL A 1 205 ? 11.205 1.317 -18.631 1.00 98.12 205 VAL A C 1
ATOM 1580 O O . VAL A 1 205 ? 12.375 0.951 -18.730 1.00 98.12 205 VAL A O 1
ATOM 1583 N N . SER A 1 206 ? 10.599 2.018 -19.592 1.00 96.94 206 SER A N 1
ATOM 1584 C CA . SER A 1 206 ? 11.291 2.426 -20.819 1.00 96.94 206 SER A CA 1
ATOM 1585 C C . SER A 1 206 ? 12.422 3.408 -20.514 1.00 96.94 206 SER A C 1
ATOM 1587 O O . SER A 1 206 ? 13.514 3.251 -21.055 1.00 96.94 206 SER A O 1
ATOM 1589 N N . GLY A 1 207 ? 12.192 4.364 -19.607 1.00 96.50 207 GLY A N 1
ATOM 1590 C CA . GLY A 1 207 ? 13.212 5.299 -19.133 1.00 96.50 207 GLY A CA 1
ATOM 1591 C C . GLY A 1 207 ? 14.391 4.591 -18.465 1.00 96.50 207 GLY A C 1
ATOM 1592 O O . GLY A 1 207 ? 15.536 4.834 -18.841 1.00 96.50 207 GLY A O 1
ATOM 1593 N N . TYR A 1 208 ? 14.124 3.650 -17.554 1.00 97.00 208 TYR A N 1
ATOM 1594 C CA . TYR A 1 208 ? 15.165 2.834 -16.919 1.00 97.00 208 TYR A CA 1
ATOM 1595 C C . TYR A 1 208 ? 16.031 2.094 -17.952 1.00 97.00 208 TYR A C 1
ATOM 1597 O O . TYR A 1 208 ? 17.259 2.193 -17.935 1.00 97.00 208 TYR A O 1
ATOM 1605 N N . LEU A 1 209 ? 15.397 1.390 -18.895 1.00 95.25 209 LEU A N 1
ATOM 1606 C CA . LEU A 1 209 ? 16.110 0.613 -19.912 1.00 95.25 209 LEU A CA 1
ATOM 1607 C C . LEU A 1 209 ? 16.894 1.502 -20.891 1.00 95.25 209 LEU A C 1
ATOM 1609 O O . LEU A 1 209 ? 17.962 1.098 -21.352 1.00 95.25 209 LEU A O 1
ATOM 1613 N N . ALA A 1 210 ? 16.399 2.704 -21.195 1.00 93.25 210 ALA A N 1
ATOM 1614 C CA . ALA A 1 210 ? 17.103 3.674 -22.029 1.00 93.25 210 ALA A CA 1
ATOM 1615 C C . ALA A 1 210 ? 18.376 4.196 -21.343 1.00 93.25 210 ALA A C 1
ATOM 1617 O O . ALA A 1 210 ? 19.444 4.199 -21.959 1.00 93.25 210 ALA A O 1
ATOM 1618 N N . VAL A 1 211 ? 18.291 4.558 -20.058 1.00 90.12 211 VAL A N 1
ATOM 1619 C CA . VAL A 1 211 ? 19.454 4.993 -19.264 1.00 90.12 211 VAL A CA 1
ATOM 1620 C C . VAL A 1 211 ? 20.487 3.872 -19.147 1.00 90.12 211 VAL A C 1
ATOM 1622 O O . VAL A 1 211 ? 21.680 4.119 -19.321 1.00 90.12 211 VAL A O 1
ATOM 1625 N N . ALA A 1 212 ? 20.043 2.631 -18.925 1.00 84.75 212 ALA A N 1
ATOM 1626 C CA . ALA A 1 212 ? 20.932 1.472 -18.912 1.00 84.75 212 ALA A CA 1
ATOM 1627 C C . ALA A 1 212 ? 21.637 1.282 -20.270 1.00 84.75 212 ALA A C 1
ATOM 1629 O O . ALA A 1 212 ? 22.844 1.051 -20.320 1.00 84.75 212 ALA A O 1
ATOM 1630 N N . GLY A 1 213 ? 20.913 1.430 -21.384 1.00 80.12 213 GLY A N 1
ATOM 1631 C CA . GLY A 1 213 ? 21.468 1.312 -22.735 1.00 80.12 213 GLY A CA 1
ATOM 1632 C C . GLY A 1 213 ? 22.500 2.378 -23.099 1.00 80.12 213 GLY A C 1
ATOM 1633 O O . GLY A 1 213 ? 23.494 2.049 -23.748 1.00 80.12 213 GLY A O 1
ATOM 1634 N N . ALA A 1 214 ? 22.314 3.618 -22.643 1.00 81.44 214 ALA A N 1
ATOM 1635 C CA . ALA A 1 214 ? 23.260 4.710 -22.877 1.00 81.44 214 ALA A CA 1
ATOM 1636 C C . ALA A 1 214 ? 24.626 4.486 -22.197 1.00 81.44 214 ALA A C 1
ATOM 1638 O O . ALA A 1 214 ? 25.633 5.018 -22.653 1.00 81.44 214 ALA A O 1
ATOM 1639 N N . ARG A 1 215 ? 24.685 3.661 -21.141 1.00 69.94 215 ARG A N 1
ATOM 1640 C CA . ARG A 1 215 ? 25.915 3.334 -20.392 1.00 69.94 215 ARG A CA 1
ATOM 1641 C C . ARG A 1 215 ? 26.692 2.140 -20.951 1.00 69.94 215 ARG A C 1
ATOM 1643 O O . ARG A 1 215 ? 27.578 1.620 -20.274 1.00 69.94 215 ARG A O 1
ATOM 1650 N N . ARG A 1 216 ? 26.363 1.645 -22.149 1.00 61.53 216 ARG A N 1
ATOM 1651 C CA . ARG A 1 216 ? 27.095 0.518 -22.746 1.00 61.53 216 ARG A CA 1
ATOM 1652 C C . ARG A 1 216 ? 28.590 0.858 -22.883 1.00 61.53 216 ARG A C 1
ATOM 1654 O O . ARG A 1 216 ? 28.915 1.844 -23.547 1.00 61.53 216 ARG A O 1
ATOM 1661 N N . PRO A 1 217 ? 29.502 0.040 -22.321 1.00 50.97 217 PRO A N 1
ATOM 1662 C CA . PRO A 1 217 ? 30.936 0.237 -22.487 1.00 50.97 217 PRO A CA 1
ATOM 1663 C C . PRO A 1 217 ? 31.290 -0.067 -23.948 1.00 50.97 217 PRO A C 1
ATOM 1665 O O . PRO A 1 217 ? 31.376 -1.224 -24.348 1.00 50.97 217 PRO A O 1
ATOM 1668 N N . GLY A 1 218 ? 31.389 0.976 -24.773 1.00 53.44 218 GLY A N 1
ATOM 1669 C CA . GLY A 1 218 ? 31.656 0.857 -26.211 1.00 53.44 218 GLY A CA 1
ATOM 1670 C C . GLY A 1 218 ? 31.053 1.964 -27.079 1.00 53.44 218 GLY A C 1
ATOM 1671 O O . GLY A 1 218 ? 31.437 2.090 -28.237 1.00 53.44 218 GLY A O 1
ATOM 1672 N N . GLY A 1 219 ? 30.150 2.792 -26.545 1.00 45.16 219 GLY A N 1
ATOM 1673 C CA . GLY A 1 219 ? 29.756 4.037 -27.204 1.00 45.16 219 GLY A CA 1
ATOM 1674 C C . GLY A 1 219 ? 30.810 5.107 -26.949 1.00 45.16 219 GLY A C 1
ATOM 1675 O O . GLY A 1 219 ? 30.852 5.677 -25.864 1.00 45.16 219 GLY A O 1
ATOM 1676 N N . SER A 1 220 ? 31.684 5.368 -27.917 1.00 39.50 220 SER A N 1
ATOM 1677 C CA . SER A 1 220 ? 32.553 6.545 -27.906 1.00 39.50 220 SER A CA 1
ATOM 1678 C C . SER A 1 220 ? 31.701 7.809 -27.739 1.00 39.50 220 SER A C 1
ATOM 1680 O O . SER A 1 220 ? 30.978 8.183 -28.666 1.00 39.50 220 SER A O 1
ATOM 1682 N N . SER A 1 221 ? 31.772 8.459 -26.573 1.00 39.47 221 SER A N 1
ATOM 1683 C CA . SER A 1 221 ? 31.236 9.812 -26.399 1.00 39.47 221 SER A CA 1
ATOM 1684 C C . SER A 1 221 ? 31.863 10.747 -27.445 1.00 39.47 221 SER A C 1
ATOM 1686 O O . SER A 1 221 ? 33.078 10.689 -27.645 1.00 39.47 221 SER A O 1
ATOM 1688 N N . PRO A 1 222 ? 31.097 11.655 -28.080 1.00 43.81 222 PRO A N 1
ATOM 1689 C CA . PRO A 1 222 ? 31.646 12.638 -29.021 1.00 43.81 222 PRO A CA 1
ATOM 1690 C C . PRO A 1 222 ? 32.551 13.693 -28.357 1.00 43.81 222 PRO A C 1
ATOM 1692 O O . PRO A 1 222 ? 33.147 14.515 -29.044 1.00 43.81 222 PRO A O 1
ATOM 1695 N N . GLU A 1 223 ? 32.661 13.695 -27.027 1.00 43.09 223 GLU A N 1
ATOM 1696 C CA . GLU A 1 223 ? 33.325 14.753 -26.255 1.00 43.09 223 GLU A CA 1
ATOM 1697 C C . GLU A 1 223 ? 34.862 14.703 -26.288 1.00 43.09 223 GLU A C 1
ATOM 1699 O O . GLU A 1 223 ? 35.518 15.638 -25.836 1.00 43.09 223 GLU A O 1
ATOM 1704 N N . SER A 1 224 ? 35.478 13.670 -26.871 1.00 41.16 224 SER A N 1
ATOM 1705 C CA . SER A 1 224 ? 36.946 13.537 -26.898 1.00 41.16 224 SER A CA 1
ATOM 1706 C C . SER A 1 224 ? 37.664 14.368 -27.979 1.00 41.16 224 SER A C 1
ATOM 1708 O O . SER A 1 224 ? 38.858 14.167 -28.191 1.00 41.16 224 SER A O 1
ATOM 1710 N N . GLN A 1 225 ? 36.988 15.305 -28.657 1.00 39.72 225 GLN A N 1
ATOM 1711 C CA . GLN A 1 225 ? 37.604 16.178 -29.675 1.00 39.72 225 GLN A CA 1
ATOM 1712 C C . GLN A 1 225 ? 37.762 17.653 -29.274 1.00 39.72 225 GLN A C 1
ATOM 1714 O O . GLN A 1 225 ? 38.062 18.479 -30.135 1.00 39.72 225 GLN A O 1
ATOM 1719 N N . MET A 1 226 ? 37.653 18.013 -27.992 1.00 35.94 226 MET A N 1
ATOM 1720 C CA . MET A 1 226 ? 38.024 19.367 -27.561 1.00 35.94 226 MET A CA 1
ATOM 1721 C C . MET A 1 226 ? 39.388 19.368 -26.864 1.00 35.94 226 MET A C 1
ATOM 1723 O O . MET A 1 226 ? 39.522 19.120 -25.670 1.00 35.94 226 MET A O 1
ATOM 1727 N N . SER A 1 227 ? 40.424 19.614 -27.669 1.00 37.25 227 SER A N 1
ATOM 1728 C CA . SER A 1 227 ? 41.799 19.840 -27.217 1.00 37.25 227 SER A CA 1
ATOM 1729 C C . SER A 1 227 ? 41.899 21.153 -26.414 1.00 37.25 227 SER A C 1
ATOM 1731 O O . SER A 1 227 ? 41.256 22.139 -26.788 1.00 37.25 227 SER A O 1
ATOM 1733 N N . PRO A 1 228 ? 42.697 21.212 -25.330 1.00 48.03 228 PRO A N 1
ATOM 1734 C CA . PRO A 1 228 ? 42.706 22.343 -24.412 1.00 48.03 228 PRO A CA 1
ATOM 1735 C C . PRO A 1 228 ? 43.616 23.466 -24.925 1.00 48.03 228 PRO A C 1
ATOM 1737 O O . PRO A 1 228 ? 44.815 23.277 -25.137 1.00 48.03 228 PRO A O 1
ATOM 1740 N N . ARG A 1 229 ? 43.075 24.680 -25.051 1.00 39.16 229 ARG A N 1
ATOM 1741 C CA . ARG A 1 229 ? 43.879 25.907 -25.124 1.00 39.16 229 ARG A CA 1
ATOM 1742 C C . ARG A 1 229 ? 43.586 26.793 -23.917 1.00 39.16 229 ARG A C 1
ATOM 1744 O O . ARG A 1 229 ? 42.475 27.275 -23.768 1.00 39.16 229 ARG A O 1
ATOM 1751 N N . GLY A 1 230 ? 44.638 27.059 -23.138 1.00 35.16 230 GLY A N 1
ATOM 1752 C CA . GLY A 1 230 ? 44.873 28.399 -22.587 1.00 35.16 230 GLY A CA 1
ATOM 1753 C C . GLY A 1 230 ? 44.407 28.700 -21.159 1.00 35.16 230 GLY A C 1
ATOM 1754 O O . GLY A 1 230 ? 43.523 29.514 -20.974 1.00 35.16 230 GLY A O 1
ATOM 1755 N N . ARG A 1 231 ? 45.058 28.073 -20.173 1.00 37.19 231 ARG A N 1
ATOM 1756 C CA . ARG A 1 231 ? 45.773 28.689 -19.026 1.00 37.19 231 ARG A CA 1
ATOM 1757 C C . ARG A 1 231 ? 45.321 30.081 -18.493 1.00 37.19 231 ARG A C 1
ATOM 1759 O O . ARG A 1 231 ? 45.453 31.070 -19.203 1.00 37.19 231 ARG A O 1
ATOM 1766 N N . GLY A 1 232 ? 45.055 30.130 -17.178 1.00 31.86 232 GLY A N 1
ATOM 1767 C CA . GLY A 1 232 ? 45.025 31.318 -16.294 1.00 31.86 232 GLY A CA 1
ATOM 1768 C C . GLY A 1 232 ? 43.651 31.464 -15.624 1.00 31.86 232 GLY A C 1
ATOM 1769 O O . GLY A 1 232 ? 42.669 31.586 -16.333 1.00 31.86 232 GLY A O 1
ATOM 1770 N N . ASP A 1 233 ? 43.434 31.368 -14.313 1.00 32.28 233 ASP A N 1
ATOM 1771 C CA . ASP A 1 233 ? 44.299 31.655 -13.178 1.00 32.28 233 ASP A CA 1
ATOM 1772 C C . ASP A 1 233 ? 43.983 30.778 -11.961 1.00 32.28 233 ASP A C 1
ATOM 1774 O O . ASP A 1 233 ? 42.897 30.230 -11.780 1.00 32.28 233 ASP A O 1
ATOM 1778 N N . ARG A 1 234 ? 45.007 30.668 -11.121 1.00 36.84 234 ARG A N 1
ATOM 1779 C CA . ARG A 1 234 ? 45.018 30.064 -9.796 1.00 36.84 234 ARG A CA 1
ATOM 1780 C C . ARG A 1 234 ? 44.384 31.046 -8.802 1.00 36.84 234 ARG A C 1
ATOM 1782 O O . ARG A 1 234 ? 44.953 32.111 -8.599 1.00 36.84 234 ARG A O 1
ATOM 1789 N N . LEU A 1 235 ? 43.305 30.655 -8.122 1.00 33.41 235 LEU A N 1
ATOM 1790 C CA . LEU A 1 235 ? 42.938 31.195 -6.808 1.00 33.41 235 LEU A CA 1
ATOM 1791 C C . LEU A 1 235 ? 42.480 30.061 -5.885 1.00 33.41 235 LEU A C 1
ATOM 1793 O O . LEU A 1 235 ? 41.900 29.068 -6.318 1.00 33.41 235 LEU A O 1
ATOM 1797 N N . GLU A 1 236 ? 42.894 30.203 -4.635 1.00 32.06 236 GLU A N 1
ATOM 1798 C CA . GLU A 1 236 ? 42.991 29.187 -3.598 1.00 32.06 236 GLU A CA 1
ATOM 1799 C C . GLU A 1 236 ? 41.660 28.756 -2.969 1.00 32.06 236 GLU A C 1
ATOM 1801 O O . GLU A 1 236 ? 40.618 29.388 -3.120 1.00 32.06 236 GLU A O 1
ATOM 1806 N N . ALA A 1 237 ? 41.749 27.648 -2.234 1.00 37.66 237 ALA A N 1
ATOM 1807 C CA . ALA A 1 237 ? 40.696 27.021 -1.456 1.00 37.66 237 ALA A CA 1
ATOM 1808 C C . ALA A 1 237 ? 40.107 27.929 -0.359 1.00 37.66 237 ALA A C 1
ATOM 1810 O O . ALA A 1 237 ? 40.834 28.581 0.388 1.00 37.66 237 ALA A O 1
ATOM 1811 N N . GLY A 1 238 ? 38.784 27.852 -0.193 1.00 29.27 238 GLY A N 1
ATOM 1812 C CA . GLY A 1 238 ? 38.038 28.386 0.944 1.00 29.27 238 GLY A CA 1
ATOM 1813 C C . GLY A 1 238 ? 36.740 27.599 1.137 1.00 29.27 238 GLY A C 1
ATOM 1814 O O . GLY A 1 238 ? 35.973 27.421 0.198 1.00 29.27 238 GLY A O 1
ATOM 1815 N N . ASN A 1 239 ? 36.560 27.069 2.343 1.00 29.56 239 ASN A N 1
ATOM 1816 C CA . ASN A 1 239 ? 35.435 26.254 2.806 1.00 29.56 239 ASN A CA 1
ATOM 1817 C C . ASN A 1 239 ? 34.063 26.952 2.712 1.00 29.56 239 ASN A C 1
ATOM 1819 O O . ASN A 1 239 ? 33.988 28.161 2.886 1.00 29.56 239 ASN A O 1
ATOM 1823 N N . ALA A 1 240 ? 33.023 26.109 2.629 1.00 32.22 240 ALA A N 1
ATOM 1824 C CA . ALA A 1 240 ? 31.653 26.291 3.137 1.00 32.22 240 ALA A CA 1
ATOM 1825 C C . ALA A 1 240 ? 30.816 27.477 2.610 1.00 32.22 240 ALA A C 1
ATOM 1827 O O . ALA A 1 240 ? 31.047 28.625 2.955 1.00 32.22 240 ALA A O 1
ATOM 1828 N N . ASP A 1 241 ? 29.776 27.180 1.825 1.00 28.77 241 ASP A N 1
ATOM 1829 C CA . ASP A 1 241 ? 28.379 27.238 2.291 1.00 28.77 241 ASP A CA 1
ATOM 1830 C C . ASP A 1 241 ? 27.419 27.036 1.112 1.00 28.77 241 ASP A C 1
ATOM 1832 O O . ASP A 1 241 ? 27.447 27.740 0.102 1.00 28.77 241 ASP A O 1
ATOM 1836 N N . LEU A 1 242 ? 26.560 26.024 1.239 1.00 28.84 242 LEU A N 1
ATOM 1837 C CA . LEU A 1 242 ? 25.486 25.749 0.296 1.00 28.84 242 LEU A CA 1
ATOM 1838 C C . LEU A 1 242 ? 24.358 26.756 0.569 1.00 28.84 242 LEU A C 1
ATOM 1840 O O . LEU A 1 242 ? 23.560 26.574 1.488 1.00 28.84 242 LEU A O 1
ATOM 1844 N N . VAL A 1 243 ? 24.307 27.834 -0.210 1.00 30.12 243 VAL A N 1
ATOM 1845 C CA . VAL A 1 243 ? 23.178 28.770 -0.206 1.00 30.12 243 VAL A CA 1
ATOM 1846 C C . VAL A 1 243 ? 21.967 28.058 -0.812 1.00 30.12 243 VAL A C 1
ATOM 1848 O O . VAL A 1 243 ? 21.909 27.808 -2.014 1.00 30.12 243 VAL A O 1
ATOM 1851 N N . ILE A 1 244 ? 21.005 27.702 0.039 1.00 30.91 244 ILE A N 1
ATOM 1852 C CA . ILE A 1 244 ? 19.648 27.338 -0.375 1.00 30.91 244 ILE A CA 1
ATOM 1853 C C . ILE A 1 244 ? 18.959 28.645 -0.780 1.00 30.91 244 ILE A C 1
ATOM 1855 O O . ILE A 1 244 ? 18.608 29.453 0.080 1.00 30.91 244 ILE A O 1
ATOM 1859 N N . GLU A 1 245 ? 18.794 28.878 -2.081 1.00 30.88 245 GLU A N 1
ATOM 1860 C CA . GLU A 1 245 ? 17.949 29.969 -2.568 1.00 30.88 245 GLU A CA 1
ATOM 1861 C C . GLU A 1 245 ? 16.477 29.718 -2.203 1.00 30.88 245 GLU A C 1
ATOM 1863 O O . GLU A 1 245 ? 15.969 28.595 -2.235 1.00 30.88 245 GLU A O 1
ATOM 1868 N N . ALA A 1 246 ? 15.822 30.801 -1.789 1.00 31.95 246 ALA A N 1
ATOM 1869 C CA . ALA A 1 246 ? 14.535 30.832 -1.117 1.00 31.95 246 ALA A CA 1
ATOM 1870 C C . ALA A 1 246 ? 13.363 30.295 -1.961 1.00 31.95 246 ALA A C 1
ATOM 1872 O O . ALA A 1 246 ? 13.182 30.645 -3.126 1.00 31.95 246 ALA A O 1
ATOM 1873 N N . VAL A 1 247 ? 12.502 29.509 -1.311 1.00 32.91 247 VAL A N 1
ATOM 1874 C CA . VAL A 1 247 ? 11.152 29.165 -1.780 1.00 32.91 247 VAL A CA 1
ATOM 1875 C C . VAL A 1 247 ? 10.250 30.398 -1.595 1.00 32.91 247 VAL A C 1
ATOM 1877 O O . VAL A 1 247 ? 10.250 30.954 -0.494 1.00 32.91 247 VAL A O 1
ATOM 1880 N N . PRO A 1 248 ? 9.477 30.854 -2.600 1.00 33.75 248 PRO A N 1
ATOM 1881 C CA . PRO A 1 248 ? 8.590 31.996 -2.417 1.00 33.75 248 PRO A CA 1
ATOM 1882 C C . PRO A 1 248 ? 7.400 31.675 -1.498 1.00 33.75 248 PRO A C 1
ATOM 1884 O O . PRO A 1 248 ? 6.877 30.562 -1.457 1.00 33.75 248 PRO A O 1
ATOM 1887 N N . GLU A 1 249 ? 7.020 32.715 -0.761 1.00 32.78 249 GLU A N 1
ATOM 1888 C CA . GLU A 1 249 ? 6.071 32.807 0.347 1.00 32.78 249 GLU A CA 1
ATOM 1889 C C . GLU A 1 249 ? 4.693 32.162 0.100 1.00 32.78 249 GLU A C 1
ATOM 1891 O O . GLU A 1 249 ? 4.049 32.336 -0.935 1.00 32.78 249 GLU A O 1
ATOM 1896 N N . VAL A 1 250 ? 4.212 31.456 1.124 1.00 34.53 250 VAL A N 1
ATOM 1897 C CA . VAL A 1 250 ? 2.871 30.873 1.220 1.00 34.53 250 VAL A CA 1
ATOM 1898 C C . VAL A 1 250 ? 1.823 31.986 1.335 1.00 34.53 250 VAL A C 1
ATOM 1900 O O . VAL A 1 250 ? 1.866 32.798 2.258 1.00 34.53 250 VAL A O 1
ATOM 1903 N N . LEU A 1 251 ? 0.826 31.969 0.444 1.00 32.19 251 LEU A N 1
ATOM 1904 C CA . LEU A 1 251 ? -0.416 32.738 0.570 1.00 32.19 251 LEU A CA 1
ATOM 1905 C C . LEU A 1 251 ? -1.094 32.426 1.915 1.00 32.19 251 LEU A C 1
ATOM 1907 O O . LEU A 1 251 ? -1.698 31.371 2.112 1.00 32.19 251 LEU A O 1
ATOM 1911 N N . THR A 1 252 ? -1.002 33.366 2.852 1.00 31.41 252 THR A N 1
ATOM 1912 C CA . THR A 1 252 ? -1.724 33.340 4.124 1.00 31.41 252 THR A CA 1
ATOM 1913 C C . THR A 1 252 ? -3.166 33.781 3.888 1.00 31.41 252 THR A C 1
ATOM 1915 O O . THR A 1 252 ? -3.476 34.970 3.841 1.00 31.41 252 THR A O 1
ATOM 1918 N N . VAL A 1 253 ? -4.085 32.823 3.757 1.00 34.06 253 VAL A N 1
ATOM 1919 C CA . VAL A 1 253 ? -5.525 33.115 3.799 1.00 34.06 253 VAL A CA 1
ATOM 1920 C C . VAL A 1 253 ? -5.920 33.359 5.257 1.00 34.06 253 VAL A C 1
ATOM 1922 O O . VAL A 1 253 ? -5.851 32.461 6.100 1.00 34.06 253 VAL A O 1
ATOM 1925 N N . LYS A 1 254 ? -6.305 34.600 5.578 1.00 33.31 254 LYS A N 1
ATOM 1926 C CA . LYS A 1 254 ? -6.819 34.972 6.902 1.00 33.31 254 LYS A CA 1
ATOM 1927 C C . LYS A 1 254 ? -8.126 34.226 7.190 1.00 33.31 254 LYS A C 1
ATOM 1929 O O . LYS A 1 254 ? -8.988 34.075 6.333 1.00 33.31 254 LYS A O 1
ATOM 1934 N N . ARG A 1 255 ? -8.289 33.815 8.450 1.00 37.03 255 ARG A N 1
ATOM 1935 C CA . ARG A 1 255 ? -9.400 33.024 9.021 1.00 37.03 255 ARG A CA 1
ATOM 1936 C C . ARG A 1 255 ? -10.798 33.696 8.990 1.00 37.03 255 ARG A C 1
ATOM 1938 O O . ARG A 1 255 ? -11.659 33.306 9.771 1.00 37.03 255 ARG A O 1
ATOM 1945 N N . GLY A 1 256 ? -11.030 34.690 8.128 1.00 39.50 256 GLY A N 1
ATOM 1946 C CA . GLY A 1 256 ? -12.262 35.490 8.061 1.00 39.50 256 GLY A CA 1
ATOM 1947 C C . GLY A 1 256 ? -13.167 35.249 6.845 1.00 39.50 256 GLY A C 1
ATOM 1948 O O . GLY A 1 256 ? -14.353 35.543 6.942 1.00 39.50 256 GLY A O 1
ATOM 1949 N N . ASP A 1 257 ? -12.668 34.658 5.753 1.00 37.94 257 ASP A N 1
ATOM 1950 C CA . ASP A 1 257 ? -13.361 34.718 4.447 1.00 37.94 257 ASP A CA 1
ATOM 1951 C C . ASP A 1 257 ? -14.047 33.406 4.003 1.00 37.94 257 ASP A C 1
ATOM 1953 O O . ASP A 1 257 ? -14.470 33.268 2.861 1.00 37.94 257 ASP A O 1
ATOM 1957 N N . LEU A 1 258 ? -14.222 32.426 4.901 1.00 36.62 258 LEU A N 1
ATOM 1958 C CA . LEU A 1 258 ? -14.934 31.163 4.615 1.00 36.62 258 LEU A CA 1
ATOM 1959 C C . LEU A 1 258 ? -16.408 31.188 5.055 1.00 36.62 258 LEU A C 1
ATOM 1961 O O . LEU A 1 258 ? -16.927 30.227 5.626 1.00 36.62 258 LEU A O 1
ATOM 1965 N N . ARG A 1 259 ? -17.112 32.287 4.785 1.00 39.84 259 ARG A N 1
ATOM 1966 C CA . ARG A 1 259 ? -18.578 32.331 4.845 1.00 39.84 259 ARG A CA 1
ATOM 1967 C C . ARG A 1 259 ? -19.120 32.840 3.522 1.00 39.84 259 ARG A C 1
ATOM 1969 O O . ARG A 1 259 ? -19.419 34.013 3.411 1.00 39.84 259 ARG A O 1
ATOM 1976 N N . GLU A 1 260 ? -19.204 31.931 2.552 1.00 40.56 260 GLU A N 1
ATOM 1977 C CA . GLU A 1 260 ? -20.254 31.824 1.523 1.00 40.56 260 GLU A CA 1
ATOM 1978 C C . GLU A 1 260 ? -19.786 30.880 0.405 1.00 40.56 260 GLU A C 1
ATOM 1980 O O . GLU A 1 260 ? -19.361 31.279 -0.670 1.00 40.56 260 GLU A O 1
ATOM 1985 N N . ALA A 1 261 ? -19.886 29.578 0.664 1.00 31.64 261 ALA A N 1
ATOM 1986 C CA . ALA A 1 261 ? -19.953 28.575 -0.390 1.00 31.64 261 ALA A CA 1
ATOM 1987 C C . ALA A 1 261 ? -21.045 27.578 0.007 1.00 31.64 261 ALA A C 1
ATOM 1989 O O . ALA A 1 261 ? -20.793 26.555 0.641 1.00 31.64 261 ALA A O 1
ATOM 1990 N N . ARG A 1 262 ? -22.303 27.931 -0.289 1.00 33.47 262 ARG A N 1
ATOM 1991 C CA . ARG A 1 262 ? -23.402 26.958 -0.273 1.00 33.47 262 ARG A CA 1
ATOM 1992 C C . ARG A 1 262 ? -23.121 25.908 -1.355 1.00 33.47 262 ARG A C 1
ATOM 1994 O O . ARG A 1 262 ? -22.863 26.306 -2.490 1.00 33.47 262 ARG A O 1
ATOM 2001 N N . PRO A 1 263 ? -23.247 24.602 -1.077 1.00 33.59 263 PRO A N 1
ATOM 2002 C CA . PRO A 1 263 ? -23.367 23.623 -2.144 1.00 33.59 263 PRO A CA 1
ATOM 2003 C C . PRO A 1 263 ? -24.720 23.823 -2.840 1.00 33.59 263 PRO A C 1
ATOM 2005 O O . PRO A 1 263 ? -25.780 23.782 -2.212 1.00 33.59 263 PRO A O 1
ATOM 2008 N N . ALA A 1 264 ? -24.674 24.099 -4.141 1.00 32.88 264 ALA A N 1
ATOM 2009 C CA . ALA A 1 264 ? -25.856 24.185 -4.979 1.00 32.88 264 ALA A CA 1
ATOM 2010 C C . ALA A 1 264 ? -26.464 22.787 -5.181 1.00 32.88 264 ALA A C 1
ATOM 2012 O O . ALA A 1 264 ? -25.833 21.908 -5.756 1.00 32.88 264 ALA A O 1
ATOM 2013 N N . GLY A 1 265 ? -27.708 22.633 -4.725 1.00 28.61 265 GLY A N 1
ATOM 2014 C CA . GLY A 1 265 ? -28.758 21.918 -5.451 1.00 28.61 265 GLY A CA 1
ATOM 2015 C C . GLY A 1 265 ? -28.657 20.398 -5.538 1.00 28.61 265 GLY A C 1
ATOM 2016 O O . GLY A 1 265 ? -28.221 19.850 -6.543 1.00 28.61 265 GLY A O 1
ATOM 2017 N N . ALA A 1 266 ? -29.244 19.723 -4.550 1.00 32.75 266 ALA A N 1
ATOM 2018 C CA . ALA A 1 266 ? -29.945 18.474 -4.806 1.00 32.75 266 ALA A CA 1
ATOM 2019 C C . ALA A 1 266 ? -31.120 18.746 -5.766 1.00 32.75 266 ALA A C 1
ATOM 2021 O O . ALA A 1 266 ? -31.975 19.582 -5.476 1.00 32.75 266 ALA A O 1
ATOM 2022 N N . ALA A 1 267 ? -31.171 18.029 -6.886 1.00 29.50 267 ALA A N 1
ATOM 2023 C CA . ALA A 1 267 ? -32.363 17.892 -7.715 1.00 29.50 267 ALA A CA 1
ATOM 2024 C C . ALA A 1 267 ? -32.385 16.476 -8.309 1.00 29.50 267 ALA A C 1
ATOM 2026 O O . ALA A 1 267 ? -32.069 16.255 -9.473 1.00 29.50 267 ALA A O 1
ATOM 2027 N N . ALA A 1 268 ? -32.736 15.497 -7.473 1.00 34.53 268 ALA A N 1
ATOM 2028 C CA . ALA A 1 268 ? -33.283 14.233 -7.946 1.00 34.53 268 ALA A CA 1
ATOM 2029 C C . ALA A 1 268 ? -34.761 14.484 -8.279 1.00 34.53 268 ALA A C 1
ATOM 2031 O O . ALA A 1 268 ? -35.634 14.356 -7.424 1.00 34.53 268 ALA A O 1
ATOM 2032 N N . GLY A 1 269 ? -35.008 14.943 -9.504 1.00 27.94 269 GLY A N 1
ATOM 2033 C CA . GLY A 1 269 ? -36.333 15.165 -10.062 1.00 27.94 269 GLY A CA 1
ATOM 2034 C C . GLY A 1 269 ? -36.451 14.423 -11.385 1.00 27.94 269 GLY A C 1
ATOM 2035 O O . GLY A 1 269 ? -35.824 14.808 -12.360 1.00 27.94 269 GLY A O 1
ATOM 2036 N N . ASP A 1 270 ? -37.239 13.355 -11.355 1.00 32.31 270 ASP A N 1
ATOM 2037 C CA . ASP A 1 270 ? -38.100 12.907 -12.447 1.00 32.31 270 ASP A CA 1
ATOM 2038 C C . ASP A 1 270 ? -37.459 12.634 -13.824 1.00 32.31 270 ASP A C 1
ATOM 2040 O O . ASP A 1 270 ? -37.377 13.491 -14.702 1.00 32.31 270 ASP A O 1
ATOM 2044 N N . LEU A 1 271 ? -37.065 11.374 -14.037 1.00 28.58 271 LEU A N 1
ATOM 2045 C CA . LEU A 1 271 ? -36.805 10.813 -15.366 1.00 28.58 271 LEU A CA 1
ATOM 2046 C C . LEU A 1 271 ? -37.751 9.628 -15.629 1.00 28.58 271 LEU A C 1
ATOM 2048 O O . LEU A 1 271 ? -37.328 8.518 -15.956 1.00 28.58 271 LEU A O 1
ATOM 2052 N N . ARG A 1 272 ? -39.053 9.853 -15.425 1.00 34.28 272 ARG A N 1
ATOM 2053 C CA . ARG A 1 272 ? -40.136 8.973 -15.879 1.00 34.28 272 ARG A CA 1
ATOM 2054 C C . ARG A 1 272 ? -41.147 9.766 -16.696 1.00 34.28 272 ARG A C 1
ATOM 2056 O O . ARG A 1 272 ? -42.306 9.842 -16.336 1.00 34.28 272 ARG A O 1
ATOM 2063 N N . ASP A 1 273 ? -40.704 10.326 -17.813 1.00 31.78 273 ASP A N 1
ATOM 2064 C CA . ASP A 1 273 ? -41.585 10.531 -18.958 1.00 31.78 273 ASP A CA 1
ATOM 2065 C C . ASP A 1 273 ? -40.779 10.934 -20.189 1.00 31.78 273 ASP A C 1
ATOM 2067 O O . ASP A 1 273 ? -39.778 11.639 -20.084 1.00 31.78 273 ASP A O 1
ATOM 2071 N N . ARG A 1 274 ? -41.290 10.532 -21.359 1.00 30.78 274 ARG A N 1
ATOM 2072 C CA . ARG A 1 274 ? -40.805 10.813 -22.726 1.00 30.78 274 ARG A CA 1
ATOM 2073 C C . ARG A 1 274 ? -39.841 9.794 -23.327 1.00 30.78 274 ARG A C 1
ATOM 2075 O O . ARG A 1 274 ? -38.671 10.078 -23.534 1.00 30.78 274 ARG A O 1
ATOM 2082 N N . LEU A 1 275 ? -40.404 8.672 -23.767 1.00 29.56 275 LEU A N 1
ATOM 2083 C CA . LEU A 1 275 ? -40.304 8.275 -25.178 1.00 29.56 275 LEU A CA 1
ATOM 2084 C C . LEU A 1 275 ? -41.393 7.235 -25.489 1.00 29.56 275 LEU A C 1
ATOM 2086 O O . LEU A 1 275 ? -41.181 6.029 -25.417 1.00 29.56 275 LEU A O 1
ATOM 2090 N N . VAL A 1 276 ? -42.583 7.742 -25.817 1.00 29.62 276 VAL A N 1
ATOM 2091 C CA . VAL A 1 276 ? -43.587 7.030 -26.613 1.00 29.62 276 VAL A CA 1
ATOM 2092 C C . VAL A 1 276 ? -43.685 7.796 -27.926 1.00 29.62 276 VAL A C 1
ATOM 2094 O O . VAL A 1 276 ? -44.199 8.908 -27.938 1.00 29.62 276 VAL A O 1
ATOM 2097 N N . ASP A 1 277 ? -43.155 7.218 -29.002 1.00 29.28 277 ASP A N 1
ATOM 2098 C CA . ASP A 1 277 ? -43.951 7.039 -30.213 1.00 29.28 277 ASP A CA 1
ATOM 2099 C C . ASP A 1 277 ? -43.474 5.817 -31.023 1.00 29.28 277 ASP A C 1
ATOM 2101 O O . ASP A 1 277 ? -42.287 5.580 -31.230 1.00 29.28 277 ASP A O 1
ATOM 2105 N N . SER A 1 278 ? -44.482 5.017 -31.361 1.00 26.81 278 SER A N 1
ATOM 2106 C CA . SER A 1 278 ? -44.581 3.645 -31.900 1.00 26.81 278 SER A CA 1
ATOM 2107 C C . SER A 1 278 ? -44.130 3.495 -33.383 1.00 26.81 278 SER A C 1
ATOM 2109 O O . SER A 1 278 ? -43.754 4.510 -33.967 1.00 26.81 278 SER A O 1
ATOM 2111 N N . PRO A 1 279 ? -44.270 2.329 -34.086 1.00 36.25 279 PRO A N 1
ATOM 2112 C CA . PRO A 1 279 ? -44.821 1.025 -33.666 1.00 36.25 279 PRO A CA 1
ATOM 2113 C C . PRO A 1 279 ? -44.126 -0.265 -34.191 1.00 36.25 279 PRO A C 1
ATOM 2115 O O . PRO A 1 279 ? -43.343 -0.267 -35.136 1.00 36.25 279 PRO A O 1
ATOM 2118 N N . ALA A 1 280 ? -44.629 -1.381 -33.635 1.00 27.44 280 ALA A N 1
ATOM 2119 C CA . ALA A 1 280 ? -44.787 -2.729 -34.208 1.00 27.44 280 ALA A CA 1
ATOM 2120 C C . ALA A 1 280 ? -43.726 -3.792 -33.852 1.00 27.44 280 ALA A C 1
ATOM 2122 O O . ALA A 1 280 ? -42.725 -3.948 -34.536 1.00 27.44 280 ALA A O 1
ATOM 2123 N N . GLN A 1 281 ? -44.043 -4.674 -32.898 1.00 32.34 281 GLN A N 1
ATOM 2124 C CA . GLN A 1 281 ? -44.672 -5.977 -33.176 1.00 32.34 281 GLN A CA 1
ATOM 2125 C C . GLN A 1 281 ? -45.029 -6.708 -31.867 1.00 32.34 281 GLN A C 1
ATOM 2127 O O . GLN A 1 281 ? -44.516 -6.410 -30.795 1.00 32.34 281 GLN A O 1
ATOM 2132 N N . ARG A 1 282 ? -46.022 -7.591 -31.979 1.00 31.25 282 ARG A N 1
ATOM 2133 C CA . ARG A 1 282 ? -46.818 -8.227 -30.920 1.00 31.25 282 ARG A CA 1
ATOM 2134 C C . ARG A 1 282 ? -46.025 -9.338 -30.221 1.00 31.25 282 ARG A C 1
ATOM 2136 O O . ARG A 1 282 ? -45.331 -10.066 -30.915 1.00 31.25 282 ARG A O 1
ATOM 2143 N N . HIS A 1 283 ? -46.226 -9.541 -28.918 1.00 33.16 283 HIS A N 1
ATOM 2144 C CA . HIS A 1 283 ? -46.643 -10.836 -28.356 1.00 33.16 283 HIS A CA 1
ATOM 2145 C C . HIS A 1 283 ? -46.989 -10.719 -26.864 1.00 33.16 283 HIS A C 1
ATOM 2147 O O . HIS A 1 283 ? -46.553 -9.813 -26.162 1.00 33.16 283 HIS A O 1
ATOM 2153 N N . GLU A 1 284 ? -47.876 -11.612 -26.450 1.00 32.38 284 GLU A N 1
ATOM 2154 C CA . GLU A 1 284 ? -48.678 -11.617 -25.234 1.00 32.38 284 GLU A CA 1
ATOM 2155 C C . GLU A 1 284 ? -47.913 -11.927 -23.934 1.00 32.38 284 GLU A C 1
ATOM 2157 O O . GLU A 1 284 ? -46.981 -12.721 -23.922 1.00 32.38 284 GLU A O 1
ATOM 2162 N N . GLY A 1 285 ? -48.441 -11.396 -22.821 1.00 30.45 285 GLY A N 1
ATOM 2163 C CA . GLY A 1 285 ? -48.746 -12.197 -21.629 1.00 30.45 285 GLY A CA 1
ATOM 2164 C C . GLY A 1 285 ? -47.646 -12.426 -20.584 1.00 30.45 285 GLY A C 1
ATOM 2165 O O . GLY A 1 285 ? -46.817 -13.309 -20.740 1.00 30.45 285 GLY A O 1
ATOM 2166 N N . LEU A 1 286 ? -47.741 -11.711 -19.455 1.00 35.25 286 LEU A N 1
ATOM 2167 C CA . LEU A 1 286 ? -47.962 -12.225 -18.081 1.00 35.25 286 LEU A CA 1
ATOM 2168 C C . LEU A 1 286 ? -47.392 -11.246 -17.032 1.00 35.25 286 LEU A C 1
ATOM 2170 O O . LEU A 1 286 ? -46.190 -11.012 -16.954 1.00 35.25 286 LEU A O 1
ATOM 2174 N N . HIS A 1 287 ? -48.275 -10.723 -16.178 1.00 36.38 287 HIS A N 1
ATOM 2175 C CA . HIS A 1 287 ? -47.926 -10.062 -14.914 1.00 36.38 287 HIS A CA 1
ATOM 2176 C C . HIS A 1 287 ? -47.541 -11.093 -13.838 1.00 36.38 287 HIS A C 1
ATOM 2178 O O . HIS A 1 287 ? -48.078 -12.204 -13.831 1.00 36.38 287 HIS A O 1
ATOM 2184 N N . PRO A 1 288 ? -46.732 -10.682 -12.845 1.00 40.16 288 PRO A N 1
ATOM 2185 C CA . PRO A 1 288 ? -47.241 -10.732 -11.474 1.00 40.16 288 PRO A CA 1
ATOM 2186 C C . PRO A 1 288 ? -46.984 -9.449 -10.663 1.00 40.16 288 PRO A C 1
ATOM 2188 O O . PRO A 1 288 ? -46.020 -8.713 -10.853 1.00 40.16 288 PRO A O 1
ATOM 2191 N N . THR A 1 289 ? -47.926 -9.199 -9.759 1.00 36.66 289 THR A N 1
ATOM 2192 C CA . THR A 1 289 ? -48.134 -8.043 -8.877 1.00 36.66 289 THR A CA 1
ATOM 2193 C C . THR A 1 289 ? -47.234 -8.033 -7.633 1.00 36.66 289 THR A C 1
ATOM 2195 O O . THR A 1 289 ? -47.006 -9.080 -7.031 1.00 36.66 289 THR A O 1
ATOM 2198 N N . ALA A 1 290 ? -46.803 -6.842 -7.198 1.00 37.66 290 ALA A N 1
ATOM 2199 C CA . ALA A 1 290 ? -46.145 -6.583 -5.908 1.00 37.66 290 ALA A CA 1
ATOM 2200 C C . ALA A 1 290 ? -47.170 -6.223 -4.797 1.00 37.66 290 ALA A C 1
ATOM 2202 O O . ALA A 1 290 ? -48.243 -5.710 -5.126 1.00 37.66 290 ALA A O 1
ATOM 2203 N N . PRO A 1 291 ? -46.875 -6.465 -3.501 1.00 42.91 291 PRO A N 1
ATOM 2204 C CA . PRO A 1 291 ? -47.812 -6.243 -2.391 1.00 42.91 291 PRO A CA 1
ATOM 2205 C C . PRO A 1 291 ? -47.802 -4.786 -1.864 1.00 42.91 291 PRO A C 1
ATOM 2207 O O . PRO A 1 291 ? -46.787 -4.100 -2.006 1.00 42.91 291 PRO A O 1
ATOM 2210 N N . PRO A 1 292 ? -48.892 -4.299 -1.228 1.00 43.25 292 PRO A N 1
ATOM 2211 C CA . PRO A 1 292 ? -48.978 -2.930 -0.716 1.00 43.25 292 PRO A CA 1
ATOM 2212 C C . PRO A 1 292 ? -48.415 -2.767 0.711 1.00 43.25 292 PRO A C 1
ATOM 2214 O O . PRO A 1 292 ? -48.458 -3.687 1.528 1.00 43.25 292 PRO A O 1
ATOM 2217 N N . LEU A 1 293 ? -47.918 -1.559 1.004 1.00 37.81 293 LEU A N 1
ATOM 2218 C CA . LEU A 1 293 ? -47.452 -1.093 2.320 1.00 37.81 293 LEU A CA 1
ATOM 2219 C C . LEU A 1 293 ? -48.623 -0.607 3.210 1.00 37.81 293 LEU A C 1
ATOM 2221 O O . LEU A 1 293 ? -49.632 -0.143 2.674 1.00 37.81 293 LEU A O 1
ATOM 2225 N N . PRO A 1 294 ? -48.502 -0.670 4.553 1.00 41.69 294 PRO A N 1
ATOM 2226 C CA . PRO A 1 294 ? -49.580 -0.335 5.488 1.00 41.69 294 PRO A CA 1
ATOM 2227 C C . PRO A 1 294 ? -49.749 1.181 5.709 1.00 41.69 294 PRO A C 1
ATOM 2229 O O . PRO A 1 294 ? -48.776 1.916 5.874 1.00 41.69 294 PRO A O 1
ATOM 2232 N N . GLY A 1 295 ? -51.011 1.624 5.715 1.00 40.16 295 GLY A N 1
ATOM 2233 C CA . GLY A 1 295 ? -51.437 3.021 5.810 1.00 40.16 295 GLY A CA 1
ATOM 2234 C C . GLY A 1 295 ? -51.610 3.568 7.231 1.00 40.16 295 GLY A C 1
ATOM 2235 O O . GLY A 1 295 ? -51.801 2.829 8.197 1.00 40.16 295 GLY A O 1
ATOM 2236 N N . ALA A 1 296 ? -51.577 4.899 7.319 1.00 33.19 296 ALA A N 1
ATOM 2237 C CA . ALA A 1 296 ? -51.857 5.693 8.507 1.00 33.19 296 ALA A CA 1
ATOM 2238 C C . ALA A 1 296 ? -53.273 6.307 8.451 1.00 33.19 296 ALA A C 1
ATOM 2240 O O . ALA A 1 296 ? -53.616 6.983 7.489 1.00 33.19 296 ALA A O 1
ATOM 2241 N N . ALA A 1 297 ? -54.027 6.056 9.527 1.00 38.69 297 ALA A N 1
ATOM 2242 C CA . ALA A 1 297 ? -55.034 6.879 10.214 1.00 38.69 297 ALA A CA 1
ATOM 2243 C C . ALA A 1 297 ? -56.176 7.593 9.447 1.00 38.69 297 ALA A C 1
ATOM 2245 O O . ALA A 1 297 ? -55.963 8.568 8.734 1.00 38.69 297 ALA A O 1
ATOM 2246 N N . HIS A 1 298 ? -57.414 7.250 9.833 1.00 36.97 298 HIS A N 1
ATOM 2247 C CA . HIS A 1 298 ? -58.542 8.188 9.941 1.00 36.97 298 HIS A CA 1
ATOM 2248 C C . HIS A 1 298 ? -59.295 7.978 11.280 1.00 36.97 298 HIS A C 1
ATOM 2250 O O . HIS A 1 298 ? -59.307 6.850 11.775 1.00 36.97 298 HIS A O 1
ATOM 2256 N N . PRO A 1 299 ? -59.882 9.035 11.885 1.00 47.69 299 PRO A N 1
ATOM 2257 C CA . PRO A 1 299 ? -60.498 9.004 13.217 1.00 47.69 299 PRO A CA 1
ATOM 2258 C C . PRO A 1 299 ? -62.009 8.695 13.185 1.00 47.69 299 PRO A C 1
ATOM 2260 O O . PRO A 1 299 ? -62.696 9.054 12.229 1.00 47.69 299 PRO A O 1
ATOM 2263 N N . GLU A 1 300 ? -62.531 8.083 14.254 1.00 47.50 300 GLU A N 1
ATOM 2264 C CA . GLU A 1 300 ? -63.969 7.848 14.473 1.00 47.50 300 GLU A CA 1
ATOM 2265 C C . GLU A 1 300 ? -64.680 9.022 15.186 1.00 47.50 300 GLU A C 1
ATOM 2267 O O . GLU A 1 300 ? -64.040 9.768 15.934 1.00 47.50 300 GLU A O 1
ATOM 2272 N N . PRO A 1 301 ? -66.003 9.199 14.969 1.00 52.06 301 PRO A N 1
ATOM 2273 C CA . PRO A 1 301 ? -66.787 10.313 15.493 1.00 52.06 301 PRO A CA 1
ATOM 2274 C C . PRO A 1 301 ? -67.386 10.022 16.879 1.00 52.06 301 PRO A C 1
ATOM 2276 O O . PRO A 1 301 ? -67.664 8.883 17.243 1.00 52.06 301 PRO A O 1
ATOM 2279 N N . GLY A 1 302 ? -67.608 11.088 17.649 1.00 44.19 302 GLY A N 1
ATOM 2280 C CA . GLY A 1 302 ? -68.126 11.016 19.012 1.00 44.19 302 GLY A CA 1
ATOM 2281 C C . GLY A 1 302 ? -69.626 10.737 19.137 1.00 44.19 302 GLY A C 1
ATOM 2282 O O . GLY A 1 302 ? -70.406 10.947 18.211 1.00 44.19 302 GLY A O 1
ATOM 2283 N N . MET A 1 303 ? -70.024 10.364 20.354 1.00 46.97 303 MET A N 1
ATOM 2284 C CA . MET A 1 303 ? -71.365 10.586 20.889 1.00 46.97 303 MET A CA 1
ATOM 2285 C C . MET A 1 303 ? -71.270 10.974 22.366 1.00 46.97 303 MET A C 1
ATOM 2287 O O . MET A 1 303 ? -70.718 10.245 23.186 1.00 46.97 303 MET A O 1
ATOM 2291 N N . THR A 1 304 ? -71.824 12.140 22.681 1.00 55.28 304 THR A N 1
ATOM 2292 C CA . THR A 1 304 ? -72.262 12.545 24.017 1.00 55.28 304 THR A CA 1
ATOM 2293 C C . THR A 1 304 ? -73.661 11.992 24.269 1.00 55.28 304 THR A C 1
ATOM 2295 O O . THR A 1 304 ? -74.567 12.314 23.499 1.00 55.28 304 THR A O 1
ATOM 2298 N N . SER A 1 305 ? -73.852 11.227 25.342 1.00 53.22 305 SER A N 1
ATOM 2299 C CA . SER A 1 305 ? -74.738 11.570 26.466 1.00 53.22 305 SER A CA 1
ATOM 2300 C C . SER A 1 305 ? -74.642 10.526 27.572 1.00 53.22 305 SER A C 1
ATOM 2302 O O . SER A 1 305 ? -74.293 9.367 27.263 1.00 53.22 305 SER A O 1
#

InterPro domains:
  IPR001647 DNA-binding HTH domain, TetR-type [PF00440] (24-68)
  IPR001647 DNA-binding HTH domain, TetR-type [PR00455] (24-37)
  IPR001647 DNA-binding HTH domain, TetR-type [PR00455] (45-68)
  IPR001647 DNA-binding HTH domain, TetR-type [PS50977] (18-78)
  IPR009057 Homedomain-like superfamily [SSF46689] (12-80)
  IPR050109 HTH-type, TetR-like transcriptional regulator [PTHR30055] (5-216)

Secondary structure (DSSP, 8-state):
--------HHHHHHHHHHHHHHHHHHHHHHHHHHHHHHH--HHHHHHHTTS-HHHHTTT-SSHHHHHHHHHHHHHHHHHHHHHHHHHT-SSHHHHHHHHHHHHHHHHHHTHHHHHHHHHHHHHS-TT-HHHHHHHHHHHHHHHHHHHHHHHHHHHTT----HHHHHHHHHHHHHHHHHHHHHHHH-TTTTS-HHHHHHHHHHHHHHHHHHHHHHT-TT---GGGG-------------------PPPPPP----TT-----PPP------------------------PPPPPPPP--PPPP---

Foldseek 3Di:
DDDDDDDDPVVVVVVVLVLLVVLLLVLLLVCCLPPNLPPDDLCSSCVSSVHDSVSSCVQPVDSLLSLLSNVLVQLVVLQVQLCVQLVPDPDLLSSLLSRLVSVLVVLLSRVRSLQSNLCCLVPNDPPRPSSVSSVVSLVVSLVSSLVSLLVVCVVVVFDSPSVLSSVLSVQLVVLSSVLSNCSVPVPPPPDDSSVSSSVSSVVSSVVSSVVRVVPPPPPPDPPVPDDDDDDDDDDDDDDDDDDDDDDDDDPDDDPPPPPDDDPDDDDPDDPPDDDDDDDDDDDDDDDDDDDDDDDDDDDDDDDDD